Protein AF-A0A9Q0ZP27-F1 (afdb_monomer)

pLDDT: mean 73.14, std 25.39, range [31.55, 98.19]

Radius of gyration: 51.17 Å; Cα contacts (8 Å, |Δi|>4): 14; chains: 1; bounding box: 96×29×156 Å

Structure (mmCIF, N/CA/C/O backbone):
data_AF-A0A9Q0ZP27-F1
#
_entry.id   AF-A0A9Q0ZP27-F1
#
loop_
_atom_site.group_PDB
_atom_site.id
_atom_site.type_symbol
_atom_site.label_atom_id
_atom_site.label_alt_id
_atom_site.label_comp_id
_atom_site.label_asym_id
_atom_site.label_entity_id
_atom_site.label_seq_id
_atom_site.pdbx_PDB_ins_code
_atom_site.Cartn_x
_atom_site.Cartn_y
_atom_site.Cartn_z
_atom_site.occupancy
_atom_site.B_iso_or_equiv
_atom_site.auth_seq_id
_atom_site.auth_comp_id
_atom_site.auth_asym_id
_atom_site.auth_atom_id
_atom_site.pdbx_PDB_model_num
ATOM 1 N N . MET A 1 1 ? -28.044 -7.312 34.756 1.00 91.06 1 MET A N 1
ATOM 2 C CA . MET A 1 1 ? -29.117 -6.295 34.568 1.00 91.06 1 MET A CA 1
ATOM 3 C C . MET A 1 1 ? -30.555 -6.854 34.462 1.00 91.06 1 MET A C 1
ATOM 5 O O . MET A 1 1 ? -31.384 -6.463 35.274 1.00 91.06 1 MET A O 1
ATOM 9 N N . GLU A 1 2 ? -30.887 -7.788 33.559 1.00 91.81 2 GLU A N 1
ATOM 10 C CA . GLU A 1 2 ? -32.276 -8.299 33.370 1.00 91.81 2 GLU A CA 1
ATOM 11 C C . GLU A 1 2 ? -32.963 -8.868 34.632 1.00 91.81 2 GLU A C 1
ATOM 13 O O . GLU A 1 2 ? -34.150 -8.641 34.884 1.00 91.81 2 GLU A O 1
ATOM 18 N N . ALA A 1 3 ? -32.209 -9.579 35.476 1.00 93.50 3 ALA A N 1
ATOM 19 C CA . ALA A 1 3 ? -32.730 -10.118 36.733 1.00 93.50 3 ALA A CA 1
ATOM 20 C C . ALA A 1 3 ? -33.146 -9.011 37.725 1.00 93.50 3 ALA A C 1
ATOM 22 O O . ALA A 1 3 ? -34.148 -9.159 38.426 1.00 93.50 3 ALA A O 1
ATOM 23 N N . LEU A 1 4 ? -32.416 -7.887 37.745 1.00 93.94 4 LEU A N 1
ATOM 24 C CA . LEU A 1 4 ? -32.737 -6.730 38.587 1.00 93.94 4 LEU A CA 1
ATOM 25 C C . LEU A 1 4 ? -33.997 -6.016 38.078 1.00 93.94 4 LEU A C 1
ATOM 27 O O . LEU A 1 4 ? -34.851 -5.649 38.879 1.00 93.94 4 LEU A O 1
ATOM 31 N N . LEU A 1 5 ? -34.166 -5.886 36.755 1.00 94.81 5 LEU A N 1
ATOM 32 C CA . LEU A 1 5 ? -35.380 -5.320 36.143 1.00 94.81 5 LEU A CA 1
ATOM 33 C C . LEU A 1 5 ? -36.621 -6.157 36.466 1.00 94.81 5 LEU A C 1
ATOM 35 O O . LEU A 1 5 ? -37.677 -5.615 36.794 1.00 94.81 5 LEU A O 1
ATOM 39 N N . SER A 1 6 ? -36.472 -7.481 36.453 1.00 95.50 6 SER A N 1
ATOM 40 C CA . SER A 1 6 ? -37.543 -8.408 36.826 1.00 95.50 6 SER A CA 1
ATOM 41 C C . SER A 1 6 ? -37.935 -8.274 38.304 1.00 95.50 6 SER A C 1
ATOM 43 O O . SER A 1 6 ? -39.123 -8.238 38.626 1.00 95.50 6 SER A O 1
ATOM 45 N N . GLN A 1 7 ? -36.958 -8.142 39.212 1.00 94.31 7 GLN A N 1
ATOM 46 C CA . GLN A 1 7 ? -37.228 -7.876 40.632 1.00 94.31 7 GLN A CA 1
ATOM 47 C C . GLN A 1 7 ? -37.860 -6.502 40.861 1.00 94.31 7 GLN A C 1
ATOM 49 O O . GLN A 1 7 ? -38.784 -6.383 41.663 1.00 94.31 7 GLN A O 1
ATOM 54 N N . PHE A 1 8 ? -37.418 -5.481 40.130 1.00 94.88 8 PHE A N 1
ATOM 55 C CA . PHE A 1 8 ? -37.991 -4.142 40.215 1.00 94.88 8 PHE A CA 1
ATOM 56 C C . PHE A 1 8 ? -39.468 -4.126 39.816 1.00 94.88 8 PHE A C 1
ATOM 58 O O . PHE A 1 8 ? -40.294 -3.545 40.520 1.00 94.88 8 PHE A O 1
ATOM 65 N N . ALA A 1 9 ? -39.819 -4.804 38.720 1.00 94.44 9 ALA A N 1
ATOM 66 C CA . ALA A 1 9 ? -41.201 -4.934 38.269 1.00 94.44 9 ALA A CA 1
ATOM 67 C C . ALA A 1 9 ? -42.086 -5.661 39.300 1.00 94.44 9 ALA A C 1
ATOM 69 O O . ALA A 1 9 ? -43.231 -5.256 39.529 1.00 94.44 9 ALA A O 1
ATOM 7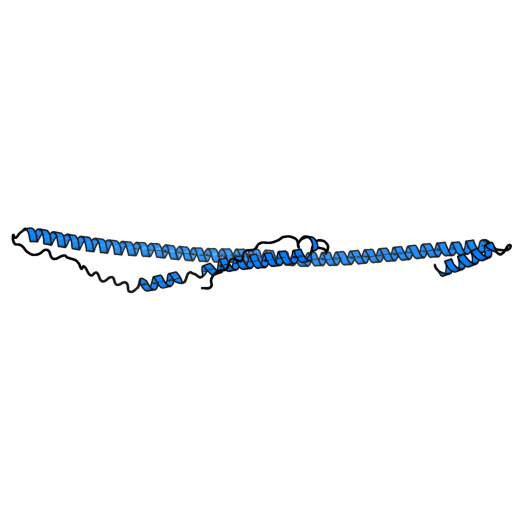0 N N . LEU A 1 10 ? -41.549 -6.696 39.958 1.00 94.44 10 LEU A N 1
ATOM 71 C CA . LEU A 1 10 ? -42.238 -7.419 41.029 1.00 94.44 10 LEU A CA 1
ATOM 72 C C . LEU A 1 10 ? -42.489 -6.515 42.247 1.00 94.44 10 LEU A C 1
ATOM 74 O O . LEU A 1 10 ? -43.635 -6.381 42.677 1.00 94.44 10 LEU A O 1
ATOM 78 N N . LEU A 1 11 ? -41.442 -5.864 42.768 1.00 93.94 11 LEU A N 1
ATOM 79 C CA . LEU A 1 11 ? -41.534 -5.000 43.950 1.00 93.94 11 LEU A CA 1
ATOM 80 C C . LEU A 1 11 ? -42.426 -3.781 43.697 1.00 93.94 11 LEU A C 1
ATOM 82 O O . LEU A 1 11 ? -43.220 -3.412 44.556 1.00 93.94 11 LEU A O 1
ATOM 86 N N . SER A 1 12 ? -42.377 -3.210 42.493 1.00 92.50 12 SER A N 1
ATOM 87 C CA . SER A 1 12 ? -43.259 -2.106 42.094 1.00 92.50 12 SER A CA 1
ATOM 88 C C . SER A 1 12 ? -44.729 -2.532 42.063 1.00 92.50 12 SER A C 1
ATOM 90 O O . SER A 1 12 ? -45.603 -1.805 42.531 1.00 92.50 12 SER A O 1
ATOM 92 N N . SER A 1 13 ? -45.013 -3.737 41.558 1.00 93.19 13 SER A N 1
ATOM 93 C CA . SER A 1 13 ? -46.374 -4.291 41.542 1.00 93.19 13 SER A CA 1
ATOM 94 C C . SER A 1 13 ? -46.891 -4.570 42.957 1.00 93.19 13 SER A C 1
ATOM 96 O O . SER A 1 13 ? -48.060 -4.313 43.245 1.00 93.19 13 SER A O 1
ATOM 98 N N . GLN A 1 14 ? -46.023 -5.056 43.851 1.00 92.19 14 GLN A N 1
ATOM 99 C CA . GLN A 1 14 ? -46.347 -5.277 45.263 1.00 92.19 14 GLN A CA 1
ATOM 100 C C . GLN A 1 14 ? -46.595 -3.963 46.011 1.00 92.19 14 GLN A C 1
ATOM 102 O O . GLN A 1 14 ? -47.584 -3.871 46.732 1.00 92.19 14 GLN A O 1
ATOM 107 N N . ALA A 1 15 ? -45.787 -2.928 45.777 1.00 91.31 15 ALA A N 1
ATOM 108 C CA . ALA A 1 15 ? -45.965 -1.609 46.385 1.00 91.31 15 ALA A CA 1
ATOM 109 C C . ALA A 1 15 ? -47.315 -0.953 46.029 1.00 91.31 15 ALA A C 1
ATOM 111 O O . ALA A 1 15 ? -47.857 -0.179 46.814 1.00 91.31 15 ALA A O 1
ATOM 112 N N . CYS A 1 16 ? -47.889 -1.270 44.862 1.00 89.25 16 CYS A N 1
ATOM 113 C CA . CYS A 1 16 ? -49.220 -0.790 44.477 1.00 89.25 16 CYS A CA 1
ATOM 114 C C . CYS A 1 16 ? -50.376 -1.557 45.140 1.00 89.25 16 CYS A C 1
ATOM 116 O O . CYS A 1 16 ? -51.483 -1.023 45.222 1.00 89.25 16 CYS A O 1
ATOM 118 N N . GLN A 1 17 ? -50.158 -2.808 45.553 1.00 91.31 17 GLN A N 1
ATOM 119 C CA . GLN A 1 17 ? -51.218 -3.703 46.034 1.00 91.31 17 GLN A CA 1
ATOM 120 C C . GLN A 1 17 ? -51.215 -3.875 47.557 1.00 91.31 17 GLN A C 1
ATOM 122 O O . GLN A 1 17 ? -52.284 -4.015 48.153 1.00 91.31 17 GLN A O 1
ATOM 127 N N . ASP A 1 18 ? -50.042 -3.853 48.191 1.00 91.12 18 ASP A N 1
ATOM 128 C CA . ASP A 1 18 ? -49.872 -4.077 49.624 1.00 91.12 18 ASP A CA 1
ATOM 129 C C . ASP A 1 18 ? -49.706 -2.754 50.390 1.00 91.12 18 ASP A C 1
ATOM 131 O O . ASP A 1 18 ? -48.826 -1.946 50.101 1.00 91.12 18 ASP A O 1
ATOM 135 N N . LYS A 1 19 ? -50.549 -2.538 51.408 1.00 85.62 19 LYS A N 1
ATOM 136 C CA . LYS A 1 19 ? -50.492 -1.350 52.278 1.00 85.62 19 LYS A CA 1
ATOM 137 C C . LYS A 1 19 ? -49.385 -1.423 53.334 1.00 85.62 19 LYS A C 1
ATOM 139 O O . LYS A 1 19 ? -49.042 -0.385 53.891 1.00 85.62 19 LYS A O 1
ATOM 144 N N . ASN A 1 20 ? -48.849 -2.613 53.608 1.00 91.00 20 ASN A N 1
ATOM 145 C CA . ASN A 1 20 ? -47.757 -2.836 54.558 1.00 91.00 20 ASN A CA 1
ATOM 146 C C . ASN A 1 20 ? -46.399 -3.001 53.857 1.00 91.00 20 ASN A C 1
ATOM 148 O O . ASN A 1 20 ? -45.456 -3.515 54.458 1.00 91.00 20 ASN A O 1
ATOM 152 N N . PHE A 1 21 ? -46.302 -2.586 52.592 1.00 92.81 21 PHE A N 1
ATOM 153 C CA . PHE A 1 21 ? -45.066 -2.651 51.826 1.00 92.81 21 PHE A CA 1
ATOM 154 C C . PHE A 1 21 ? -43.934 -1.883 52.519 1.00 92.81 21 PHE A C 1
ATOM 156 O O . PHE A 1 21 ? -44.133 -0.755 52.968 1.00 92.81 21 PHE A O 1
ATOM 163 N N . ASP A 1 22 ? -42.745 -2.484 52.569 1.00 91.44 22 ASP A N 1
ATOM 164 C CA . ASP A 1 22 ? -41.540 -1.857 53.106 1.00 91.44 22 ASP A CA 1
ATOM 165 C C . ASP A 1 22 ? -40.764 -1.131 51.989 1.00 91.44 22 ASP A C 1
ATOM 167 O O . ASP A 1 22 ? -40.157 -1.792 51.135 1.00 91.44 22 ASP A O 1
ATOM 171 N N . PRO A 1 23 ? -40.729 0.216 51.985 1.00 90.06 23 PRO A N 1
ATOM 172 C CA . PRO A 1 23 ? -40.028 0.988 50.962 1.00 90.06 23 PRO A CA 1
ATOM 173 C C . PRO A 1 23 ? -38.514 0.750 50.929 1.00 90.06 23 PRO A C 1
ATOM 175 O O . PRO A 1 23 ? -37.897 0.983 49.889 1.00 90.06 23 PRO A O 1
ATOM 178 N N . SER A 1 24 ? -37.909 0.278 52.027 1.00 93.00 24 SER A N 1
ATOM 179 C CA . SER A 1 24 ? -36.460 0.037 52.093 1.00 93.00 24 SER A CA 1
ATOM 180 C C . SER A 1 24 ? -35.996 -1.049 51.113 1.00 93.00 24 SER A C 1
ATOM 182 O O . SER A 1 24 ? -34.899 -0.965 50.565 1.00 93.00 24 SER A O 1
ATOM 184 N N . SER A 1 25 ? -36.879 -2.000 50.786 1.00 90.62 25 SER A N 1
ATOM 185 C CA . SER A 1 25 ? -36.613 -3.067 49.814 1.00 90.62 25 SER A CA 1
ATOM 186 C C . SER A 1 25 ? -36.360 -2.554 48.390 1.00 90.62 25 SER A C 1
ATOM 188 O O . SER A 1 25 ? -35.564 -3.139 47.653 1.00 90.62 25 SER A O 1
ATOM 190 N N . ILE A 1 26 ? -37.002 -1.446 47.998 1.00 92.25 26 ILE A N 1
ATOM 191 C CA . ILE A 1 26 ? -36.762 -0.796 46.701 1.00 92.25 26 ILE A CA 1
ATOM 192 C C . ILE A 1 26 ? -35.430 -0.050 46.731 1.00 92.25 26 ILE A C 1
ATOM 194 O O . ILE A 1 26 ? -34.685 -0.120 45.760 1.00 92.25 26 ILE A O 1
ATOM 198 N N . ASP A 1 27 ? -35.115 0.634 47.831 1.00 92.38 27 ASP A N 1
ATOM 199 C CA . ASP A 1 27 ? -33.856 1.371 47.983 1.00 92.38 27 ASP A CA 1
ATOM 200 C C . ASP A 1 27 ? -32.637 0.438 47.897 1.00 92.38 27 ASP A C 1
ATOM 202 O O . ASP A 1 27 ? -31.691 0.703 47.156 1.00 92.38 27 ASP A O 1
ATOM 206 N N . ASP A 1 28 ? -32.689 -0.714 48.568 1.00 93.50 28 ASP A N 1
ATOM 207 C CA . ASP A 1 28 ? -31.623 -1.715 48.490 1.00 93.50 28 ASP A CA 1
ATOM 208 C C . ASP A 1 28 ? -31.485 -2.318 47.086 1.00 93.50 28 ASP A C 1
ATOM 210 O O . ASP A 1 28 ? -30.368 -2.548 46.615 1.00 93.50 28 ASP A O 1
ATOM 214 N N . LEU A 1 29 ? -32.597 -2.502 46.367 1.00 94.25 29 LEU A N 1
ATOM 215 C CA . LEU A 1 29 ? -32.559 -2.914 44.965 1.00 94.25 29 LEU A CA 1
ATOM 216 C C . LEU A 1 29 ? -31.960 -1.819 44.060 1.00 94.25 29 LEU A C 1
ATOM 218 O O . LEU A 1 29 ? -31.191 -2.132 43.151 1.00 94.25 29 LEU A O 1
ATOM 222 N N . LEU A 1 30 ? -32.270 -0.543 44.303 1.00 93.19 30 LEU A N 1
ATOM 223 C CA . LEU A 1 30 ? -31.716 0.583 43.543 1.00 93.19 30 LEU A CA 1
ATOM 224 C C . LEU A 1 30 ? -30.199 0.716 43.739 1.00 93.19 30 LEU A C 1
ATOM 226 O O . LEU A 1 30 ? -29.487 0.955 42.764 1.00 93.19 30 LEU A O 1
ATOM 230 N N . LYS A 1 31 ? -29.683 0.460 44.948 1.00 95.38 31 LYS A N 1
ATOM 231 C CA . LYS A 1 31 ? -28.231 0.373 45.192 1.00 95.38 31 LYS A CA 1
ATOM 232 C C . LYS A 1 31 ? -27.573 -0.723 44.346 1.00 95.38 31 LYS A C 1
ATOM 234 O O . LYS A 1 31 ? -26.484 -0.524 43.814 1.00 95.38 31 LYS A O 1
ATOM 239 N N . LEU A 1 32 ? -28.229 -1.876 44.181 1.00 95.62 32 LEU A N 1
ATOM 240 C CA . LEU A 1 32 ? -27.726 -2.948 43.312 1.00 95.62 32 LEU A CA 1
ATOM 241 C C . LEU A 1 32 ? -27.742 -2.546 41.830 1.00 95.62 32 LEU A C 1
ATOM 243 O O . LEU A 1 32 ? -26.806 -2.885 41.106 1.00 95.62 32 LEU A O 1
ATOM 247 N N . PHE A 1 33 ? -28.760 -1.804 41.381 1.00 96.62 33 PHE A N 1
ATOM 248 C CA . PHE A 1 33 ? -28.793 -1.236 40.029 1.00 96.62 33 PHE A CA 1
ATOM 249 C C . PHE A 1 33 ? -27.641 -0.279 39.772 1.00 96.62 33 PHE A C 1
ATOM 251 O O . PHE A 1 33 ? -27.020 -0.358 38.717 1.00 96.62 33 PHE A O 1
ATOM 258 N N . GLU A 1 34 ? -27.360 0.610 40.720 1.00 95.69 34 GLU A N 1
ATOM 259 C CA . GLU A 1 34 ? -26.266 1.567 40.609 1.00 95.69 34 GLU A CA 1
ATOM 260 C C . GLU A 1 34 ? -24.922 0.844 40.442 1.00 95.69 34 GLU A C 1
ATOM 262 O O . GLU A 1 34 ? -24.176 1.124 39.503 1.00 95.69 34 GLU A O 1
ATOM 267 N N . ILE A 1 35 ? -24.649 -0.156 41.285 1.00 95.75 35 ILE A N 1
ATOM 268 C CA . ILE A 1 35 ? -23.419 -0.957 41.210 1.00 95.75 35 ILE A CA 1
ATOM 269 C C . ILE A 1 35 ? -23.318 -1.698 39.869 1.00 95.75 35 ILE A C 1
ATOM 271 O O . ILE A 1 35 ? -22.275 -1.654 39.214 1.00 95.75 35 ILE A O 1
ATOM 275 N N . GLU A 1 36 ? -24.388 -2.375 39.450 1.00 96.06 36 GLU A N 1
ATOM 276 C CA . GLU A 1 36 ? -24.413 -3.128 38.192 1.00 96.06 36 GLU A CA 1
ATOM 277 C C . GLU A 1 36 ? -24.262 -2.202 36.974 1.00 96.06 36 GLU A C 1
ATOM 279 O O . GLU A 1 36 ? -23.579 -2.556 36.011 1.00 96.06 36 GLU A O 1
ATOM 284 N N . ALA A 1 37 ? -24.860 -1.007 37.010 1.00 95.50 37 ALA A N 1
ATOM 285 C CA . ALA A 1 37 ? -24.739 -0.011 35.952 1.00 95.50 37 ALA A CA 1
ATOM 286 C C . ALA A 1 37 ? -23.300 0.505 35.835 1.00 95.50 37 ALA A C 1
ATOM 288 O O . ALA A 1 37 ? -22.742 0.481 34.738 1.00 95.50 37 ALA A O 1
ATOM 289 N N . TYR A 1 38 ? -22.665 0.884 36.951 1.00 96.62 38 TYR A N 1
ATOM 290 C CA . TYR A 1 38 ? -21.262 1.306 36.939 1.00 96.62 38 TYR A CA 1
ATOM 291 C C . TYR A 1 38 ? -20.331 0.197 36.465 1.00 96.62 38 TYR A C 1
ATOM 293 O O . TYR A 1 38 ? -19.423 0.455 35.677 1.00 96.62 38 TYR A O 1
ATOM 301 N N . LYS A 1 39 ? -20.566 -1.041 36.905 1.00 96.38 39 LYS A N 1
ATOM 302 C CA . LYS A 1 39 ? -19.786 -2.191 36.452 1.00 96.38 39 LYS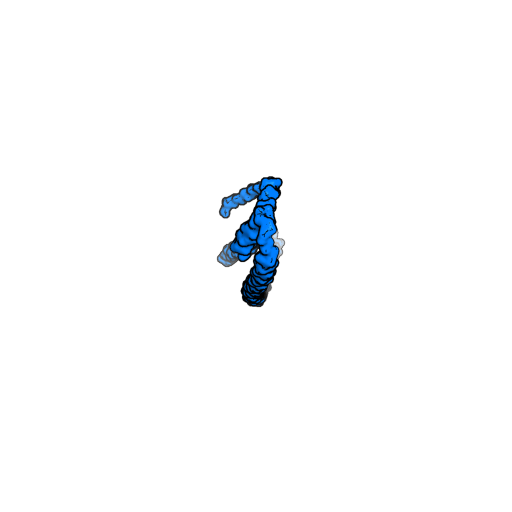 A CA 1
ATOM 303 C C . LYS A 1 39 ? -19.931 -2.402 34.944 1.00 96.38 39 LYS A C 1
ATOM 305 O O . LYS A 1 39 ? -18.924 -2.540 34.260 1.00 96.38 39 LYS A O 1
ATOM 310 N N . SER A 1 40 ? -21.158 -2.361 34.429 1.00 95.88 40 SER A N 1
ATOM 311 C CA . SER A 1 40 ? -21.431 -2.523 32.995 1.00 95.88 40 SER A CA 1
ATOM 312 C C . SER A 1 40 ? -20.784 -1.408 32.167 1.00 95.88 40 SER A C 1
ATOM 314 O O . SER A 1 40 ? -20.216 -1.674 31.113 1.00 95.88 40 SER A O 1
ATOM 316 N N . TRP A 1 41 ? -20.819 -0.161 32.648 1.00 95.81 41 TRP A N 1
ATOM 317 C CA . TRP A 1 41 ? -20.134 0.959 31.998 1.00 95.81 41 TRP A CA 1
ATOM 318 C C . TRP A 1 41 ? -18.615 0.810 32.011 1.00 95.81 41 TRP A C 1
ATOM 320 O O . TRP A 1 41 ? -17.987 1.006 30.975 1.00 95.81 41 TRP A O 1
ATOM 330 N N . ALA A 1 42 ? -18.027 0.415 33.140 1.00 96.44 42 ALA A N 1
ATOM 331 C CA . ALA A 1 42 ? -16.588 0.192 33.236 1.00 96.44 42 ALA A CA 1
ATOM 332 C C . ALA A 1 42 ? -16.120 -0.968 32.338 1.00 96.44 42 ALA A C 1
ATOM 334 O O . ALA A 1 42 ? -15.058 -0.886 31.721 1.00 96.44 42 ALA A O 1
ATOM 335 N N . GLU A 1 43 ? -16.906 -2.044 32.240 1.00 96.25 43 GLU A N 1
ATOM 336 C CA . GLU A 1 43 ? -16.632 -3.164 31.333 1.00 96.25 43 GLU A CA 1
ATOM 337 C C . GLU A 1 43 ? -16.715 -2.726 29.865 1.00 96.25 43 GLU A C 1
ATOM 339 O O . GLU A 1 43 ? -15.784 -2.996 29.105 1.00 96.25 43 GLU A O 1
ATOM 344 N N . MET A 1 44 ? -17.761 -1.980 29.496 1.00 95.94 44 MET A N 1
ATOM 345 C CA . MET A 1 44 ? -17.940 -1.429 28.149 1.00 95.94 44 MET A CA 1
ATOM 346 C C . MET A 1 44 ? -16.800 -0.480 27.753 1.00 95.94 44 MET A C 1
ATOM 348 O O . MET A 1 44 ? -16.252 -0.604 26.661 1.00 95.94 44 MET A O 1
ATOM 352 N N . GLU A 1 45 ? -16.402 0.446 28.628 1.00 95.81 45 GLU A N 1
ATOM 353 C CA . GLU A 1 45 ? -15.292 1.371 28.361 1.00 95.81 45 GLU A CA 1
ATOM 354 C C . GLU A 1 45 ? -13.962 0.613 28.223 1.00 95.81 45 GLU A C 1
ATOM 356 O O . GLU A 1 45 ? -13.157 0.898 27.337 1.00 95.81 45 GLU A O 1
ATOM 361 N N . CYS A 1 46 ? -13.744 -0.416 29.047 1.00 95.94 46 CYS A N 1
ATOM 362 C CA . CYS A 1 46 ? -12.563 -1.266 28.944 1.00 95.94 46 CYS A CA 1
ATOM 363 C C . CYS A 1 46 ? -12.514 -2.043 27.618 1.00 95.94 46 CYS A C 1
ATOM 365 O O . CYS A 1 46 ? -11.440 -2.175 27.025 1.00 95.94 46 CYS A O 1
ATOM 367 N N . GLU A 1 47 ? -13.648 -2.572 27.154 1.00 96.25 47 GLU A N 1
ATOM 368 C CA . GLU A 1 47 ? -13.756 -3.257 25.864 1.00 96.25 47 GLU A CA 1
ATOM 369 C C . GLU A 1 47 ? -13.517 -2.291 24.703 1.00 96.25 47 GLU A C 1
ATOM 371 O O . GLU A 1 47 ? -12.654 -2.552 23.867 1.00 96.25 47 GLU A O 1
ATOM 376 N N . GLN A 1 48 ? -14.148 -1.117 24.731 1.00 95.69 48 GLN A N 1
ATOM 377 C CA . GLN A 1 48 ? -13.950 -0.080 23.722 1.00 95.69 48 GLN A CA 1
ATOM 378 C C . GLN A 1 48 ? -12.479 0.346 23.611 1.00 95.69 48 GLN A C 1
ATOM 380 O O . GLN A 1 48 ? -11.938 0.442 22.512 1.00 95.69 48 GLN A O 1
ATOM 385 N N . VAL A 1 49 ? -11.790 0.554 24.738 1.00 97.44 49 VAL A N 1
ATOM 386 C CA . VAL A 1 49 ? -10.357 0.897 24.735 1.00 97.44 49 VAL A CA 1
ATOM 387 C C . VAL A 1 49 ? -9.511 -0.228 24.128 1.00 97.44 49 VAL A C 1
ATOM 389 O O . VAL A 1 49 ? -8.542 0.044 23.416 1.00 97.44 49 VAL A O 1
ATOM 392 N N . LYS A 1 50 ? -9.856 -1.498 24.376 1.00 97.62 50 LYS A N 1
ATOM 393 C CA . LYS A 1 50 ? -9.160 -2.638 23.756 1.00 97.62 50 LYS A CA 1
ATOM 394 C C . LYS A 1 50 ? -9.389 -2.684 22.251 1.00 97.62 50 LYS A C 1
ATOM 396 O O . LYS A 1 50 ? -8.422 -2.890 21.524 1.00 97.62 50 LYS A O 1
ATOM 401 N N . GLU A 1 51 ? -10.623 -2.491 21.797 1.00 96.50 51 GLU A N 1
ATOM 402 C CA . GLU A 1 51 ? -10.965 -2.474 20.373 1.00 96.50 51 GLU A CA 1
ATOM 403 C C . GLU A 1 51 ? -10.241 -1.346 19.637 1.00 96.50 51 GLU A C 1
ATOM 405 O O . GLU A 1 51 ? -9.616 -1.594 18.608 1.00 96.50 51 GLU A O 1
ATOM 410 N N . VAL A 1 52 ? -10.235 -0.132 20.200 1.00 97.25 52 VAL A N 1
ATOM 411 C CA . VAL A 1 52 ? -9.501 1.011 19.633 1.00 97.25 52 VAL A CA 1
ATOM 412 C C . VAL A 1 52 ? -8.015 0.692 19.529 1.00 97.25 52 VAL A C 1
ATOM 414 O O . VAL A 1 52 ? -7.428 0.845 18.463 1.00 97.25 52 VAL A O 1
ATOM 417 N N . LYS A 1 53 ? -7.409 0.156 20.592 1.00 97.94 53 LYS A N 1
ATOM 418 C CA . LYS A 1 53 ? -5.989 -0.208 20.576 1.00 97.94 53 LYS A CA 1
ATOM 419 C C . LYS A 1 53 ? -5.673 -1.302 19.553 1.00 97.94 53 LYS A C 1
ATOM 421 O O . LYS A 1 53 ? -4.613 -1.279 18.934 1.00 97.94 53 LYS A O 1
ATOM 426 N N . GLN A 1 54 ? -6.563 -2.277 19.375 1.00 97.25 54 GLN A N 1
ATOM 427 C CA . GLN A 1 54 ? -6.403 -3.307 18.346 1.00 97.25 54 GLN A CA 1
ATOM 428 C C . GLN A 1 54 ? -6.517 -2.717 16.937 1.00 97.25 54 GLN A C 1
ATOM 430 O O . GLN A 1 54 ? -5.717 -3.071 16.072 1.00 97.25 54 GLN A O 1
ATOM 435 N N . ALA A 1 55 ? -7.461 -1.799 16.720 1.00 97.00 55 ALA A N 1
ATOM 436 C CA . ALA A 1 55 ? -7.617 -1.095 15.454 1.00 97.00 55 ALA A CA 1
ATOM 437 C C . ALA A 1 55 ? -6.392 -0.223 15.130 1.00 97.00 55 ALA A C 1
ATOM 439 O O . ALA A 1 55 ? -5.905 -0.270 14.005 1.00 97.00 55 ALA A O 1
ATOM 440 N N . GLU A 1 56 ? -5.845 0.499 16.112 1.00 97.94 56 GLU A N 1
ATOM 441 C CA . GLU A 1 56 ? -4.615 1.289 15.961 1.00 97.94 56 GLU A CA 1
ATOM 442 C C . GLU A 1 56 ? -3.414 0.413 15.586 1.00 97.94 56 GLU A C 1
ATOM 444 O O . GLU A 1 56 ? -2.673 0.744 14.665 1.00 97.94 56 GLU A O 1
ATOM 44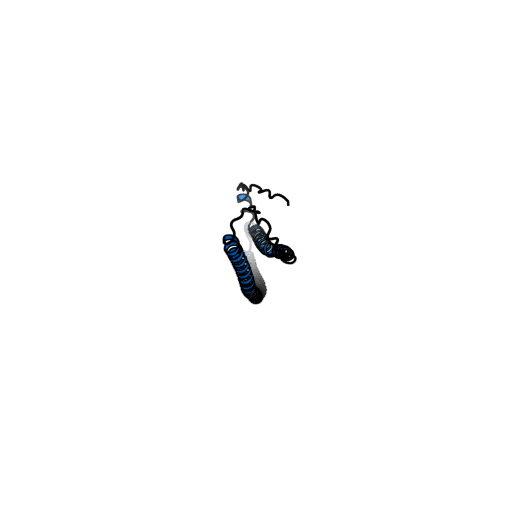9 N N . VAL A 1 57 ? -3.238 -0.740 16.242 1.00 98.19 57 VAL A N 1
ATOM 450 C CA . VAL A 1 57 ? -2.155 -1.680 15.904 1.00 98.19 57 VAL A CA 1
ATOM 451 C C . VAL A 1 57 ? -2.321 -2.237 14.491 1.00 98.19 57 VAL A C 1
ATOM 453 O O . VAL A 1 57 ? -1.341 -2.334 13.757 1.00 98.19 57 VAL A O 1
ATOM 456 N N . ALA A 1 58 ? -3.543 -2.600 14.095 1.00 97.62 58 ALA A N 1
ATOM 457 C CA . ALA A 1 58 ? -3.811 -3.089 12.746 1.00 97.62 58 ALA A CA 1
ATOM 458 C C . ALA A 1 58 ? -3.561 -2.006 11.685 1.00 97.62 58 ALA A C 1
ATOM 460 O O . ALA A 1 58 ? -3.020 -2.307 10.623 1.00 97.62 58 ALA A O 1
ATOM 461 N N . MET A 1 59 ? -3.916 -0.751 11.983 1.00 97.69 59 MET A N 1
ATOM 462 C CA . MET A 1 59 ? -3.631 0.391 11.117 1.00 97.69 59 MET A CA 1
ATOM 463 C C . MET A 1 59 ? -2.124 0.594 10.965 1.00 97.69 59 MET A C 1
ATOM 465 O O . MET A 1 59 ? -1.643 0.651 9.840 1.00 97.69 59 MET A O 1
ATOM 469 N N . GLN A 1 60 ? -1.377 0.591 12.073 1.00 98.12 60 GLN A N 1
ATOM 470 C CA . GLN A 1 60 ? 0.077 0.737 12.037 1.00 98.12 60 GLN A CA 1
ATOM 471 C C . GLN A 1 60 ? 0.739 -0.384 11.229 1.00 98.12 60 GLN A C 1
ATOM 473 O O . GLN A 1 60 ? 1.597 -0.123 10.401 1.00 98.12 60 GLN A O 1
ATOM 478 N N . GLN A 1 61 ? 0.305 -1.634 11.402 1.00 98.00 61 GLN A N 1
ATOM 479 C CA . GLN A 1 61 ? 0.827 -2.756 10.614 1.00 98.00 61 GLN A CA 1
ATOM 480 C C . GLN A 1 61 ? 0.540 -2.609 9.115 1.00 98.00 61 GLN A C 1
ATOM 482 O O . GLN A 1 61 ? 1.355 -3.019 8.289 1.00 98.00 61 GLN A O 1
ATOM 487 N N . ALA A 1 62 ? -0.620 -2.056 8.755 1.00 97.62 62 ALA A N 1
ATOM 488 C CA . ALA A 1 62 ? -0.957 -1.782 7.365 1.00 97.62 62 ALA A CA 1
ATOM 489 C C . ALA A 1 62 ? -0.104 -0.642 6.788 1.00 97.62 62 ALA A C 1
ATOM 491 O O . ALA A 1 62 ? 0.333 -0.749 5.644 1.00 97.62 62 ALA A O 1
ATOM 492 N N . GLU A 1 63 ? 0.157 0.407 7.570 1.00 97.75 63 GLU A N 1
ATOM 493 C CA . GLU A 1 63 ? 1.061 1.502 7.200 1.00 97.75 63 GLU A CA 1
ATOM 494 C C . GLU A 1 63 ? 2.494 0.996 7.010 1.00 97.75 63 GLU A C 1
ATOM 496 O O . GLU A 1 63 ? 3.054 1.180 5.935 1.00 97.75 63 GLU A O 1
ATOM 501 N N . ASP A 1 64 ? 3.035 0.249 7.975 1.00 98.12 64 ASP A N 1
ATOM 502 C CA . ASP A 1 64 ? 4.385 -0.322 7.899 1.00 98.12 64 ASP A CA 1
ATOM 503 C C . ASP A 1 64 ? 4.546 -1.228 6.662 1.00 98.12 64 ASP A C 1
ATOM 505 O O . ASP A 1 64 ? 5.578 -1.226 5.985 1.00 98.12 64 ASP A O 1
ATOM 509 N N . TYR A 1 65 ? 3.510 -2.009 6.336 1.00 97.94 65 TYR A N 1
ATOM 510 C CA . TYR A 1 65 ? 3.503 -2.834 5.133 1.00 97.94 65 TYR A CA 1
ATOM 511 C C . TYR A 1 65 ? 3.490 -1.987 3.856 1.00 97.94 65 TYR A C 1
ATOM 513 O O . TYR A 1 65 ? 4.263 -2.262 2.937 1.00 97.94 65 TYR A O 1
ATOM 521 N N . LEU A 1 66 ? 2.635 -0.962 3.788 1.00 97.69 66 LEU A N 1
ATOM 522 C CA . LEU A 1 66 ? 2.570 -0.064 2.635 1.00 97.69 66 LEU A CA 1
ATOM 523 C C . LEU A 1 66 ? 3.897 0.665 2.420 1.00 97.69 66 LEU A C 1
ATOM 525 O O . LEU A 1 66 ? 4.377 0.692 1.288 1.00 97.69 66 LEU A O 1
ATOM 529 N N . ASP A 1 67 ? 4.510 1.169 3.488 1.00 97.94 67 ASP A N 1
ATOM 530 C CA . ASP A 1 67 ? 5.815 1.825 3.437 1.00 97.94 67 ASP A CA 1
ATOM 531 C C . ASP A 1 67 ? 6.890 0.874 2.903 1.00 97.94 67 ASP A C 1
ATOM 533 O O . ASP A 1 67 ? 7.634 1.250 1.998 1.00 97.94 67 ASP A O 1
ATOM 537 N N . SER A 1 68 ? 6.912 -0.387 3.356 1.00 97.88 68 SER A N 1
ATOM 538 C CA . SER A 1 68 ? 7.872 -1.379 2.848 1.00 97.88 68 SER A CA 1
ATOM 539 C C . SER A 1 68 ? 7.711 -1.656 1.348 1.00 97.88 68 SER A C 1
ATOM 541 O O . SER A 1 68 ? 8.691 -1.679 0.606 1.00 97.88 68 SER A O 1
ATOM 543 N N . VAL A 1 69 ? 6.471 -1.801 0.866 1.00 98.00 69 VAL A N 1
ATOM 544 C CA . VAL A 1 69 ? 6.190 -2.040 -0.558 1.00 98.00 69 VAL A CA 1
ATOM 545 C C . VAL A 1 69 ? 6.528 -0.808 -1.395 1.00 98.00 69 VAL A C 1
ATOM 547 O O . VAL A 1 69 ? 7.001 -0.935 -2.526 1.00 98.00 69 VAL A O 1
ATOM 550 N N . MET A 1 70 ? 6.279 0.389 -0.863 1.00 97.19 70 MET A N 1
ATOM 551 C CA . MET A 1 70 ? 6.615 1.636 -1.539 1.00 97.19 70 MET A CA 1
ATOM 552 C C . MET A 1 70 ? 8.125 1.851 -1.629 1.00 97.19 70 MET A C 1
ATOM 554 O O . MET A 1 70 ? 8.601 2.237 -2.695 1.00 97.19 70 MET A O 1
ATOM 558 N N . GLU A 1 71 ? 8.871 1.581 -0.558 1.00 97.06 71 GLU A N 1
ATOM 559 C CA . GLU A 1 71 ? 10.333 1.663 -0.549 1.00 97.06 71 GLU A CA 1
ATOM 560 C C . GLU A 1 71 ? 10.936 0.691 -1.569 1.00 97.06 71 GLU A C 1
ATOM 562 O O . GLU A 1 71 ? 11.700 1.116 -2.437 1.00 97.06 71 GLU A O 1
ATOM 567 N N . ASP A 1 72 ? 10.494 -0.571 -1.565 1.00 97.38 72 ASP A N 1
ATOM 568 C CA . ASP A 1 72 ? 10.925 -1.583 -2.536 1.00 97.38 72 ASP A CA 1
ATOM 569 C C . ASP A 1 72 ? 10.644 -1.145 -3.985 1.00 97.38 72 ASP A C 1
ATOM 571 O O . ASP A 1 72 ? 11.505 -1.260 -4.865 1.00 97.38 72 ASP A O 1
ATOM 575 N N . ALA A 1 73 ? 9.451 -0.603 -4.246 1.00 96.31 73 ALA A N 1
ATOM 576 C CA . ALA A 1 73 ? 9.083 -0.117 -5.571 1.00 96.31 73 ALA A CA 1
ATOM 577 C C . ALA A 1 73 ? 9.940 1.085 -6.000 1.00 96.31 73 ALA A C 1
ATOM 579 O O . ALA A 1 73 ? 10.383 1.153 -7.147 1.00 96.31 73 ALA A O 1
ATOM 580 N N . MET A 1 74 ? 10.196 2.036 -5.099 1.00 96.62 74 MET A N 1
ATOM 581 C CA . MET A 1 74 ? 11.046 3.197 -5.379 1.00 96.62 74 MET A CA 1
ATOM 582 C C . MET A 1 74 ? 12.499 2.798 -5.655 1.00 96.62 74 MET A C 1
ATOM 584 O O . MET A 1 74 ? 13.132 3.348 -6.564 1.00 96.62 74 MET A O 1
ATOM 588 N N . ASP A 1 75 ? 13.012 1.813 -4.926 1.00 97.38 75 ASP A N 1
ATOM 589 C CA . ASP A 1 75 ? 14.330 1.232 -5.160 1.00 97.38 75 ASP A CA 1
ATOM 590 C C . ASP A 1 75 ? 14.410 0.551 -6.532 1.00 97.38 75 ASP A C 1
ATOM 592 O O . ASP A 1 75 ? 15.392 0.725 -7.265 1.00 97.38 75 ASP A O 1
ATOM 596 N N . GLU A 1 76 ? 13.371 -0.190 -6.925 1.00 96.50 76 GLU A N 1
ATOM 597 C CA . GLU A 1 76 ? 13.285 -0.804 -8.250 1.00 96.50 76 GLU A CA 1
ATOM 598 C C . GLU A 1 76 ? 13.240 0.250 -9.362 1.00 96.50 76 GLU A C 1
ATOM 600 O O . GLU A 1 76 ? 13.997 0.143 -10.332 1.00 96.50 76 GLU A O 1
ATOM 605 N N . PHE A 1 77 ? 12.430 1.303 -9.209 1.00 96.12 77 PHE A N 1
ATOM 606 C CA . PHE A 1 77 ? 12.378 2.408 -10.169 1.00 96.12 77 PHE A CA 1
ATOM 607 C C . PHE A 1 77 ? 13.731 3.102 -10.310 1.00 96.12 77 PHE A C 1
ATOM 609 O O . PHE A 1 77 ? 14.187 3.332 -11.429 1.00 96.12 77 PHE A O 1
ATOM 616 N N . THR A 1 78 ? 14.418 3.356 -9.198 1.00 96.50 78 THR A N 1
ATOM 617 C CA . THR A 1 78 ? 15.749 3.973 -9.215 1.00 96.50 78 THR A CA 1
ATOM 618 C C . THR A 1 78 ? 16.754 3.096 -9.968 1.00 96.50 78 THR A C 1
ATOM 620 O O . THR A 1 78 ? 17.509 3.579 -10.816 1.00 96.50 78 THR A O 1
ATOM 623 N N . ARG A 1 79 ? 16.752 1.779 -9.721 1.00 96.62 79 ARG A N 1
ATOM 624 C CA . ARG A 1 79 ? 17.610 0.833 -10.459 1.00 96.62 79 ARG A CA 1
ATOM 625 C C . ARG A 1 79 ? 17.259 0.785 -11.942 1.00 96.62 79 ARG A C 1
ATOM 627 O O . ARG A 1 79 ? 18.162 0.731 -12.779 1.00 96.62 79 ARG A O 1
ATOM 634 N N . PHE A 1 80 ? 15.970 0.812 -12.265 1.00 97.00 80 PHE A N 1
ATOM 635 C CA . PHE A 1 80 ? 15.486 0.828 -13.637 1.00 97.00 80 PHE A CA 1
ATOM 636 C C . PHE A 1 80 ? 15.953 2.078 -14.390 1.00 97.00 80 PHE A C 1
ATOM 638 O O . PHE A 1 80 ? 16.441 1.952 -15.510 1.00 97.00 80 PHE A O 1
ATOM 645 N N . GLU A 1 81 ? 15.870 3.265 -13.785 1.00 96.06 81 GLU A N 1
ATOM 646 C CA . GLU A 1 81 ? 16.339 4.513 -14.397 1.00 96.06 81 GLU A CA 1
ATOM 647 C C . GLU A 1 81 ? 17.839 4.478 -14.696 1.00 96.06 81 GLU A C 1
ATOM 649 O O . GLU A 1 81 ? 18.257 4.805 -15.810 1.00 96.06 81 GLU A O 1
ATOM 654 N N . VAL A 1 82 ? 18.647 4.012 -13.739 1.00 97.38 82 VAL A N 1
ATOM 655 C CA . VAL A 1 82 ? 20.100 3.869 -13.921 1.00 97.38 82 VAL A CA 1
ATOM 656 C C . VAL A 1 82 ? 20.417 2.906 -15.065 1.00 97.38 82 VAL A C 1
ATOM 658 O O . VAL A 1 82 ? 21.271 3.191 -15.909 1.00 97.38 82 VAL A O 1
ATOM 661 N N . GLU A 1 83 ? 19.728 1.767 -15.123 1.00 96.62 83 GLU A N 1
ATOM 662 C CA . GLU A 1 83 ? 19.943 0.775 -16.174 1.00 96.62 83 GLU A CA 1
ATOM 663 C C . GLU A 1 83 ? 19.473 1.283 -17.544 1.00 96.62 83 GLU A C 1
ATOM 665 O O . GLU A 1 83 ? 20.154 1.079 -18.554 1.00 96.62 83 GLU A O 1
ATOM 670 N N . LEU A 1 84 ? 18.358 2.013 -17.587 1.00 96.00 84 LEU A N 1
ATOM 671 C CA . LEU A 1 84 ? 17.852 2.650 -18.797 1.00 96.00 84 LEU A CA 1
ATOM 672 C C . LEU A 1 84 ? 18.844 3.687 -19.332 1.00 96.00 84 LEU A C 1
ATOM 674 O O . LEU A 1 84 ? 19.153 3.680 -20.525 1.00 96.00 84 LEU A O 1
ATOM 678 N N . GLU A 1 85 ? 19.385 4.542 -18.464 1.00 97.00 85 GLU A N 1
ATOM 679 C CA . GLU A 1 85 ? 20.376 5.539 -18.860 1.00 97.00 85 GLU A CA 1
ATOM 680 C C . GLU A 1 85 ? 21.667 4.875 -19.359 1.00 97.00 85 GLU A C 1
ATOM 682 O O . GLU A 1 85 ? 22.224 5.276 -20.387 1.00 97.00 85 GLU A O 1
ATOM 687 N N . ARG A 1 86 ? 22.121 3.809 -18.690 1.00 97.50 86 ARG A N 1
ATOM 688 C CA . ARG A 1 86 ? 23.281 3.020 -19.123 1.00 97.50 86 ARG A CA 1
ATOM 689 C C . ARG A 1 86 ? 23.071 2.435 -20.519 1.00 97.50 86 ARG A C 1
ATOM 691 O O . ARG A 1 86 ? 23.955 2.552 -21.370 1.00 97.50 86 ARG A O 1
ATOM 698 N N . MET A 1 87 ? 21.916 1.818 -20.771 1.00 96.31 87 MET A N 1
ATOM 699 C CA . MET A 1 87 ? 21.571 1.275 -22.087 1.00 96.31 87 MET A CA 1
ATOM 700 C C . MET A 1 87 ? 21.495 2.371 -23.150 1.00 96.31 87 MET A C 1
ATOM 702 O O . MET A 1 87 ? 22.066 2.204 -24.225 1.00 96.31 87 MET A O 1
ATOM 706 N N . ALA A 1 88 ? 20.860 3.504 -22.842 1.00 96.00 88 ALA A N 1
ATOM 707 C CA . ALA A 1 88 ? 20.742 4.628 -23.765 1.00 96.00 88 ALA A CA 1
ATOM 708 C C . ALA A 1 88 ? 22.114 5.188 -24.168 1.00 96.00 88 ALA A C 1
ATOM 710 O O . ALA A 1 88 ? 22.354 5.441 -25.348 1.00 96.00 88 ALA A O 1
ATOM 711 N N . ARG A 1 89 ? 23.045 5.328 -23.215 1.00 97.06 89 ARG A N 1
ATOM 712 C CA . ARG A 1 89 ? 24.422 5.766 -23.500 1.00 97.06 89 ARG A CA 1
ATOM 713 C C . ARG A 1 89 ? 25.187 4.761 -24.360 1.00 97.06 89 ARG A C 1
ATOM 715 O O . ARG A 1 89 ? 25.913 5.174 -25.261 1.00 97.06 89 ARG A O 1
ATOM 722 N N . ASN A 1 90 ? 25.020 3.463 -24.108 1.00 97.19 90 ASN A N 1
ATOM 723 C CA . ASN A 1 90 ? 25.655 2.424 -24.923 1.00 97.19 90 ASN A CA 1
ATOM 724 C C . ASN A 1 90 ? 25.134 2.447 -26.365 1.00 97.19 90 ASN A C 1
ATOM 726 O O . ASN A 1 90 ? 25.933 2.469 -27.298 1.00 97.19 90 ASN A O 1
ATOM 730 N N . GLU A 1 91 ? 23.813 2.508 -26.537 1.00 95.94 91 GLU A N 1
ATOM 731 C CA . GLU A 1 91 ? 23.174 2.568 -27.855 1.00 95.94 91 GLU A CA 1
ATOM 732 C C . GLU A 1 91 ? 23.599 3.828 -28.620 1.00 95.94 91 GLU A C 1
ATOM 734 O O . GLU A 1 91 ? 23.938 3.757 -29.802 1.00 95.94 91 GLU A O 1
ATOM 739 N N . LEU A 1 92 ? 23.661 4.981 -27.940 1.00 96.81 92 LEU A N 1
ATOM 740 C CA . LEU A 1 92 ? 24.149 6.224 -28.535 1.00 96.81 92 LEU A CA 1
ATOM 741 C C . LEU A 1 92 ? 25.596 6.080 -29.025 1.00 96.81 92 LEU A C 1
ATOM 743 O O . LEU A 1 92 ? 25.894 6.446 -30.161 1.00 96.81 92 LEU A O 1
ATOM 747 N N . GLY A 1 93 ? 26.478 5.499 -28.208 1.00 97.12 93 GLY A N 1
ATOM 748 C CA . GLY A 1 93 ? 27.872 5.267 -28.587 1.00 97.12 93 GLY A CA 1
ATOM 749 C C . GLY A 1 93 ? 28.025 4.316 -29.779 1.00 97.12 93 GLY A C 1
ATOM 750 O O . GLY A 1 93 ? 28.909 4.504 -30.616 1.00 97.12 93 GLY A O 1
ATOM 751 N N . ASP A 1 94 ? 27.166 3.306 -29.903 1.00 97.06 94 ASP A N 1
ATOM 752 C CA . ASP A 1 94 ? 27.177 2.399 -31.054 1.00 97.06 94 ASP A CA 1
ATOM 753 C C . ASP A 1 94 ? 26.620 3.057 -32.326 1.00 97.06 94 ASP A C 1
ATOM 755 O O . ASP A 1 94 ? 27.159 2.841 -33.422 1.00 97.06 94 ASP A O 1
ATOM 759 N N . LEU A 1 95 ? 25.618 3.935 -32.197 1.00 97.12 95 LEU A N 1
ATOM 760 C CA . LEU A 1 95 ? 25.157 4.785 -33.296 1.00 97.12 95 LEU A CA 1
ATOM 761 C C . LEU A 1 95 ? 26.251 5.742 -33.770 1.00 97.12 95 LEU A C 1
ATOM 763 O O . LEU A 1 95 ? 26.463 5.858 -34.977 1.00 97.12 95 LEU A O 1
ATOM 767 N N . GLU A 1 96 ? 26.965 6.395 -32.852 1.00 97.69 96 GLU A N 1
ATOM 768 C CA . GLU A 1 96 ? 28.075 7.294 -33.184 1.00 97.69 96 GLU A CA 1
ATOM 769 C C . GLU A 1 96 ? 29.171 6.557 -33.954 1.00 97.69 96 GLU A C 1
ATOM 771 O O . GLU A 1 96 ? 29.555 6.995 -35.038 1.00 97.69 96 GLU A O 1
ATOM 776 N N . LYS A 1 97 ? 29.606 5.380 -33.482 1.00 96.94 97 LYS A N 1
ATOM 777 C CA . LYS A 1 97 ? 30.581 4.542 -34.208 1.00 96.94 97 LYS A CA 1
ATOM 778 C C . LYS A 1 97 ? 30.084 4.159 -35.601 1.00 96.94 97 LYS A C 1
ATOM 780 O O . LYS A 1 97 ? 30.854 4.169 -36.565 1.00 96.94 97 LYS A O 1
ATOM 785 N N . THR A 1 98 ? 28.806 3.806 -35.717 1.00 97.06 98 THR A N 1
ATOM 786 C CA . THR A 1 98 ? 28.196 3.433 -36.999 1.00 97.06 98 THR A CA 1
ATOM 787 C C . THR A 1 98 ? 28.163 4.626 -37.956 1.00 97.06 98 THR A C 1
ATOM 789 O O . THR A 1 98 ? 28.531 4.489 -39.125 1.00 97.06 98 THR A O 1
ATOM 792 N N . ALA A 1 99 ? 27.790 5.809 -37.464 1.00 95.81 99 ALA A N 1
ATOM 793 C CA . ALA A 1 99 ? 27.770 7.048 -38.231 1.00 95.81 99 ALA A CA 1
ATOM 794 C C . ALA A 1 99 ? 29.181 7.482 -38.663 1.00 95.81 99 ALA A C 1
ATOM 796 O O . ALA A 1 99 ? 29.384 7.835 -39.826 1.00 95.81 99 ALA A O 1
ATOM 797 N N . GLU A 1 100 ? 30.167 7.391 -37.769 1.00 96.81 100 GLU A N 1
ATOM 798 C CA . GLU A 1 100 ? 31.584 7.658 -38.043 1.00 96.81 100 GLU A CA 1
ATOM 799 C C . GLU A 1 100 ? 32.110 6.728 -39.149 1.00 96.81 100 GLU A C 1
ATOM 801 O O . GLU A 1 100 ? 32.724 7.173 -40.122 1.00 96.81 100 GLU A O 1
ATOM 806 N N . SER A 1 101 ? 31.805 5.430 -39.057 1.00 95.81 101 SER A N 1
ATOM 807 C CA . SER A 1 101 ? 32.185 4.435 -40.065 1.00 95.81 101 SER A CA 1
ATOM 808 C C . SER A 1 101 ? 31.537 4.722 -41.4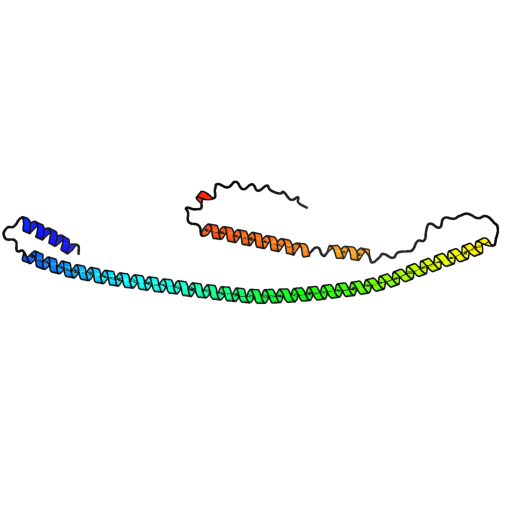24 1.00 95.81 101 SER A C 1
ATOM 810 O O . SER A 1 101 ? 32.219 4.724 -42.453 1.00 95.81 101 SER A O 1
ATOM 812 N N . ALA A 1 102 ? 30.243 5.059 -41.441 1.00 94.94 102 ALA A N 1
ATOM 813 C CA . ALA A 1 102 ? 29.532 5.446 -42.657 1.00 94.94 102 ALA A CA 1
ATOM 814 C C . ALA A 1 102 ? 30.111 6.726 -43.284 1.00 94.94 102 ALA A C 1
ATOM 816 O O . ALA A 1 102 ? 30.293 6.787 -44.501 1.00 94.94 102 ALA A O 1
ATOM 817 N N . ARG A 1 103 ? 30.464 7.728 -42.469 1.00 95.56 103 ARG A N 1
ATOM 818 C CA . ARG A 1 103 ? 31.106 8.972 -42.920 1.00 95.56 103 ARG A CA 1
ATOM 819 C C . ARG A 1 103 ? 32.482 8.704 -43.528 1.00 95.56 103 ARG A C 1
ATOM 821 O O . ARG A 1 103 ? 32.782 9.203 -44.612 1.00 95.56 103 ARG A O 1
ATOM 828 N N . ASN A 1 104 ? 33.299 7.885 -42.870 1.00 96.69 104 ASN A N 1
ATOM 829 C CA . ASN A 1 104 ? 34.618 7.497 -43.369 1.00 96.69 104 ASN A CA 1
ATOM 830 C C . ASN A 1 104 ? 34.519 6.727 -44.690 1.00 96.69 104 ASN A C 1
ATOM 832 O O . ASN A 1 104 ? 35.262 7.020 -45.629 1.00 96.69 104 ASN A O 1
ATOM 836 N N . MET A 1 105 ? 33.560 5.806 -44.798 1.00 94.50 105 MET A N 1
ATOM 837 C CA . MET A 1 105 ? 33.263 5.108 -46.048 1.00 94.50 105 MET A CA 1
ATOM 838 C C . MET A 1 105 ? 32.829 6.085 -47.148 1.00 94.50 105 MET A C 1
ATOM 840 O O . MET A 1 105 ? 33.356 6.024 -48.258 1.00 94.50 105 MET A O 1
ATOM 844 N N . GLY A 1 106 ? 31.931 7.025 -46.839 1.00 95.38 106 GLY A N 1
ATOM 845 C CA . GLY A 1 106 ? 31.482 8.065 -47.769 1.00 95.38 106 GLY A CA 1
ATOM 846 C C . GLY A 1 106 ? 32.642 8.891 -48.327 1.00 95.38 106 GLY A C 1
ATOM 847 O O . GLY A 1 106 ? 32.773 9.014 -49.542 1.00 95.38 106 GLY A O 1
ATOM 848 N N . ASN A 1 107 ? 33.550 9.350 -47.462 1.00 95.19 107 ASN A N 1
ATOM 849 C CA . ASN A 1 107 ? 34.743 10.102 -47.864 1.00 95.19 107 ASN A CA 1
ATOM 850 C C . ASN A 1 107 ? 35.686 9.280 -48.766 1.00 95.19 107 ASN A C 1
ATOM 852 O O . ASN A 1 107 ? 36.293 9.814 -49.698 1.00 95.19 107 ASN A O 1
ATOM 856 N N . LEU A 1 108 ? 35.848 7.979 -48.497 1.00 94.56 108 LEU A N 1
ATOM 857 C CA . LEU A 1 108 ? 36.658 7.091 -49.340 1.00 94.56 108 LEU A CA 1
ATOM 858 C C . LEU A 1 108 ? 36.012 6.875 -50.713 1.00 94.56 108 LEU A C 1
ATOM 860 O O . LEU A 1 108 ? 36.702 6.932 -51.733 1.00 94.56 108 LEU A O 1
ATOM 864 N N . MET A 1 109 ? 34.695 6.667 -50.745 1.00 91.88 109 MET A N 1
ATOM 865 C CA . MET A 1 109 ? 33.936 6.521 -51.985 1.00 91.88 109 MET A CA 1
ATOM 866 C C . MET A 1 109 ? 33.964 7.801 -52.820 1.00 91.88 109 MET A C 1
ATOM 868 O O . MET A 1 109 ? 34.161 7.719 -54.029 1.00 91.88 109 MET A O 1
ATOM 872 N N . GLU A 1 110 ? 33.838 8.972 -52.195 1.00 92.69 110 GLU A N 1
ATOM 873 C CA . GLU A 1 110 ? 33.946 10.271 -52.865 1.00 92.69 110 GLU A CA 1
ATOM 874 C C . GLU A 1 110 ? 35.311 10.433 -53.548 1.00 92.69 110 GLU A C 1
ATOM 876 O O . GLU A 1 110 ? 35.378 10.745 -54.738 1.00 92.69 110 GLU A O 1
ATOM 881 N N . LYS A 1 111 ? 36.409 10.124 -52.844 1.00 94.06 111 LYS A N 1
ATOM 882 C CA . LYS A 1 111 ? 37.765 10.152 -53.421 1.00 94.06 111 LYS A CA 1
ATOM 883 C C . LYS A 1 111 ? 37.913 9.182 -54.592 1.00 94.06 111 LYS A C 1
ATOM 885 O O . LYS A 1 111 ? 38.478 9.543 -55.624 1.00 94.06 111 LYS A O 1
ATOM 890 N N . ALA A 1 112 ? 37.405 7.958 -54.454 1.00 90.62 112 ALA A N 1
ATOM 891 C CA . ALA A 1 112 ? 37.458 6.962 -55.521 1.00 90.62 112 ALA A CA 1
ATOM 892 C C . ALA A 1 112 ? 36.639 7.394 -56.750 1.00 90.62 112 ALA A C 1
ATOM 894 O O . ALA A 1 112 ? 37.112 7.271 -57.881 1.00 90.62 112 ALA A O 1
ATOM 895 N N . ALA A 1 113 ? 35.444 7.949 -56.535 1.00 90.12 113 ALA A N 1
ATOM 896 C CA . ALA A 1 113 ? 34.592 8.482 -57.591 1.00 90.12 113 ALA A CA 1
ATOM 897 C C . ALA A 1 113 ? 35.241 9.681 -58.295 1.00 90.12 113 ALA A C 1
ATOM 899 O O . ALA A 1 113 ? 35.199 9.752 -59.522 1.00 90.12 113 ALA A O 1
ATOM 900 N N . ALA A 1 114 ? 35.906 10.574 -57.556 1.00 89.62 114 ALA A N 1
ATOM 901 C CA . ALA A 1 114 ? 36.657 11.686 -58.129 1.00 89.62 114 ALA A CA 1
ATOM 902 C C . ALA A 1 114 ? 37.797 11.194 -59.038 1.00 89.62 114 ALA A C 1
ATOM 904 O O . ALA A 1 114 ? 37.903 11.654 -60.171 1.00 89.62 114 ALA A O 1
ATOM 905 N N . ILE A 1 115 ? 38.589 10.206 -58.599 1.00 90.38 115 ILE A N 1
ATOM 906 C CA . ILE A 1 115 ? 39.664 9.605 -59.414 1.00 90.38 115 ILE A CA 1
ATOM 907 C C . ILE A 1 115 ? 39.104 8.911 -60.663 1.00 90.38 115 ILE A C 1
ATOM 909 O O . ILE A 1 115 ? 39.684 8.989 -61.744 1.00 90.38 115 ILE A O 1
ATOM 913 N N . ALA A 1 116 ? 37.987 8.194 -60.535 1.00 86.94 116 ALA A N 1
ATOM 914 C CA . ALA A 1 116 ? 37.344 7.575 -61.688 1.00 86.94 116 ALA A CA 1
ATOM 915 C C . ALA A 1 116 ? 36.840 8.644 -62.671 1.00 86.94 116 ALA A C 1
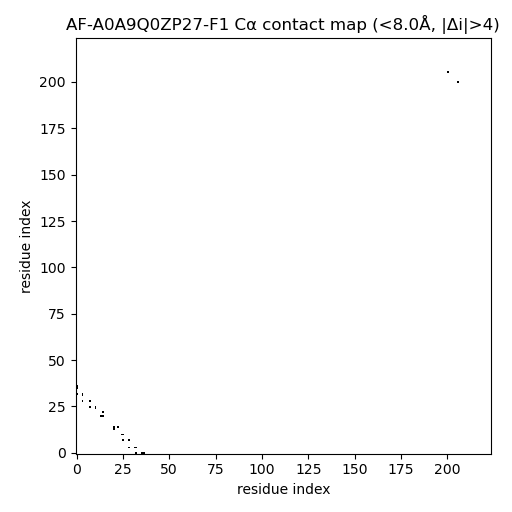ATOM 917 O O . ALA A 1 116 ? 37.074 8.532 -63.872 1.00 86.94 116 ALA A O 1
ATOM 918 N N . SER A 1 117 ? 36.206 9.703 -62.162 1.00 87.75 117 SER A N 1
ATOM 919 C CA . SER A 1 117 ? 35.707 10.830 -62.953 1.00 87.75 117 SER A CA 1
ATOM 920 C C . SER A 1 117 ? 36.828 11.542 -63.711 1.00 87.75 117 SER A C 1
ATOM 922 O O . SER A 1 117 ? 36.702 11.753 -64.917 1.00 87.75 117 SER A O 1
ATOM 924 N N . THR A 1 118 ? 37.963 11.836 -63.064 1.00 90.44 118 THR A N 1
ATOM 925 C CA . THR A 1 118 ? 39.116 12.439 -63.750 1.00 90.44 118 THR A CA 1
ATOM 926 C C . THR A 1 118 ? 39.642 11.538 -64.857 1.00 90.44 118 THR A C 1
ATOM 928 O O . THR A 1 118 ? 39.835 12.017 -65.970 1.00 90.44 118 THR A O 1
ATOM 931 N N . LYS A 1 119 ? 39.763 10.226 -64.619 1.00 89.56 119 LYS A N 1
ATOM 932 C CA . LYS A 1 119 ? 40.155 9.265 -65.664 1.00 89.56 119 LYS A CA 1
ATOM 933 C C . LYS A 1 119 ? 39.174 9.229 -66.837 1.00 89.56 119 LYS A C 1
ATOM 935 O O . LYS A 1 119 ? 39.605 9.160 -67.986 1.00 89.56 119 LYS A O 1
ATOM 940 N N . TYR A 1 120 ? 37.867 9.289 -66.578 1.00 84.25 120 TYR A N 1
ATOM 941 C CA . TYR A 1 120 ? 36.862 9.368 -67.643 1.00 84.25 120 TYR A CA 1
ATOM 942 C C . TYR A 1 120 ? 36.972 10.675 -68.436 1.00 84.25 120 TYR A C 1
ATOM 944 O O . TYR A 1 120 ? 36.943 10.640 -69.666 1.00 84.25 120 TYR A O 1
ATOM 952 N N . MET A 1 121 ? 37.147 11.813 -67.759 1.00 86.88 121 MET A N 1
ATOM 953 C CA . MET A 1 121 ? 37.359 13.107 -68.414 1.00 86.88 121 MET A CA 1
ATOM 954 C C . MET A 1 121 ? 38.643 13.118 -69.250 1.00 86.88 121 MET A C 1
ATOM 956 O O . MET A 1 121 ? 38.622 13.586 -70.385 1.00 86.88 121 MET A O 1
ATOM 960 N N . GLU A 1 122 ? 39.740 12.559 -68.740 1.00 85.56 122 GLU A N 1
ATOM 961 C CA . GLU A 1 122 ? 41.003 12.412 -69.471 1.00 85.56 122 GLU A CA 1
ATOM 962 C C . GLU A 1 122 ? 40.844 11.524 -70.708 1.00 85.56 122 GLU A C 1
ATOM 964 O O . GLU A 1 122 ? 41.300 11.885 -71.791 1.00 85.56 122 GLU A O 1
ATOM 969 N N . ALA A 1 123 ? 40.161 10.383 -70.588 1.00 85.88 123 ALA A N 1
ATOM 970 C CA . ALA A 1 123 ? 39.881 9.507 -71.722 1.00 85.88 123 ALA A CA 1
ATOM 971 C C . ALA A 1 123 ? 39.021 10.212 -72.786 1.00 85.88 123 ALA A C 1
ATOM 973 O O . ALA A 1 123 ? 39.325 10.133 -73.979 1.00 85.88 123 ALA A O 1
ATOM 974 N N . ALA A 1 124 ? 37.991 10.952 -72.366 1.00 83.81 124 ALA A N 1
ATOM 975 C CA . ALA A 1 124 ? 37.152 11.746 -73.258 1.00 83.81 124 ALA A CA 1
ATOM 976 C C . ALA A 1 124 ? 37.949 12.865 -73.951 1.00 83.81 124 ALA A C 1
ATOM 978 O O . ALA A 1 124 ? 37.848 13.022 -75.168 1.00 83.81 124 ALA A O 1
ATOM 979 N N . LEU A 1 125 ? 38.794 13.595 -73.215 1.00 85.00 125 LEU A N 1
ATOM 980 C CA . LEU A 1 125 ? 39.665 14.641 -73.764 1.00 85.00 125 LEU A CA 1
ATOM 981 C C . LEU A 1 125 ? 40.696 14.078 -74.743 1.00 85.00 125 LEU A C 1
ATOM 983 O O . LEU A 1 125 ? 40.916 14.658 -75.809 1.00 85.00 125 LEU A O 1
ATOM 987 N N . ASN A 1 126 ? 41.302 12.936 -74.423 1.00 83.75 126 ASN A N 1
ATOM 988 C CA . ASN A 1 126 ? 42.249 12.259 -75.303 1.00 83.75 126 ASN A CA 1
ATOM 989 C C . ASN A 1 126 ? 41.564 11.772 -76.588 1.00 83.75 126 ASN A C 1
ATOM 991 O O . ASN A 1 126 ? 42.102 11.965 -77.679 1.00 83.75 126 ASN A O 1
ATOM 995 N N . SER A 1 127 ? 40.354 11.216 -76.482 1.00 80.88 127 SER A N 1
ATOM 996 C CA . SER A 1 127 ? 39.533 10.803 -77.626 1.00 80.88 127 SER A CA 1
ATOM 997 C C . SER A 1 127 ? 39.114 11.990 -78.503 1.00 80.88 127 SER A C 1
ATOM 999 O O . SER A 1 127 ? 39.273 11.954 -79.726 1.00 80.88 127 SER A O 1
ATOM 1001 N N . ALA A 1 128 ? 38.659 13.091 -77.896 1.00 79.19 128 ALA A N 1
ATOM 1002 C CA . ALA A 1 128 ? 38.318 14.320 -78.609 1.00 79.19 128 ALA A CA 1
ATOM 1003 C C . ALA A 1 128 ? 39.545 14.922 -79.310 1.00 79.19 128 ALA A C 1
ATOM 1005 O O . ALA A 1 128 ? 39.478 15.270 -80.486 1.00 79.19 128 ALA A O 1
ATOM 1006 N N . THR A 1 129 ? 40.698 14.965 -78.637 1.00 73.94 129 THR A N 1
ATOM 1007 C CA . THR A 1 129 ? 41.965 15.438 -79.216 1.00 73.94 129 THR A CA 1
ATOM 1008 C C . THR A 1 129 ? 42.414 14.560 -80.382 1.00 73.94 129 THR A C 1
ATOM 1010 O O . THR A 1 129 ? 42.847 15.073 -81.415 1.00 73.94 129 THR A O 1
ATOM 1013 N N . ALA A 1 130 ? 42.303 13.235 -80.255 1.00 73.50 130 ALA A N 1
ATOM 1014 C CA . ALA A 1 130 ? 42.595 12.301 -81.338 1.00 73.50 130 ALA A CA 1
ATOM 1015 C C . ALA A 1 130 ? 41.646 12.508 -82.530 1.00 73.50 130 ALA A C 1
ATOM 1017 O O . ALA A 1 130 ? 42.109 12.554 -83.673 1.00 73.50 130 ALA A O 1
ATOM 1018 N N . SER A 1 131 ? 40.35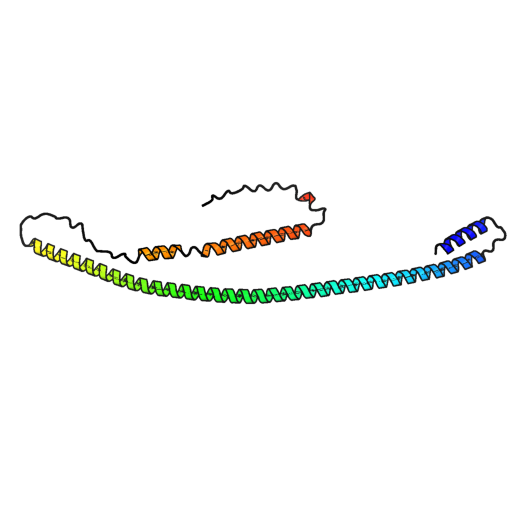5 12.720 -82.264 1.00 73.31 131 SER A N 1
ATOM 1019 C CA . SER A 1 131 ? 39.328 13.037 -83.265 1.00 73.31 131 SER A CA 1
ATOM 1020 C C . SER A 1 131 ? 39.601 14.375 -83.967 1.00 73.31 131 SER A C 1
ATOM 1022 O O . SER A 1 131 ? 39.538 14.464 -85.190 1.00 73.31 131 SER A O 1
ATOM 1024 N N . MET A 1 132 ? 40.007 15.412 -83.230 1.00 67.38 132 MET A N 1
ATOM 1025 C CA . MET A 1 132 ? 40.414 16.703 -83.797 1.00 67.38 132 MET A CA 1
ATOM 1026 C C . MET A 1 132 ? 41.682 16.582 -84.647 1.00 67.38 132 MET A C 1
ATOM 1028 O O . MET A 1 132 ? 41.747 17.148 -85.735 1.00 67.38 132 MET A O 1
ATOM 1032 N N . LYS A 1 133 ? 42.686 15.824 -84.184 1.00 68.62 133 LYS A N 1
ATOM 1033 C CA . LYS A 1 133 ? 43.915 15.552 -84.948 1.00 68.62 133 LYS A CA 1
ATOM 1034 C C . LYS A 1 133 ? 43.643 14.765 -86.233 1.00 68.62 133 LYS A C 1
ATOM 1036 O O . LYS A 1 133 ? 44.333 14.975 -87.227 1.00 68.62 133 LYS A O 1
ATOM 1041 N N . THR A 1 134 ? 42.677 13.850 -86.232 1.00 64.38 134 THR A N 1
ATOM 1042 C CA . THR A 1 134 ? 42.279 13.114 -87.444 1.00 64.38 134 THR A CA 1
ATOM 1043 C C . THR A 1 134 ? 41.451 13.985 -88.383 1.00 64.38 134 THR A C 1
ATOM 1045 O O . THR A 1 134 ? 41.720 13.986 -89.582 1.00 64.38 134 THR A O 1
ATOM 1048 N N . ALA A 1 135 ? 40.535 14.805 -87.864 1.00 58.41 135 ALA A N 1
ATOM 1049 C CA . ALA A 1 135 ? 39.783 15.775 -88.659 1.00 58.41 135 ALA A CA 1
ATOM 1050 C C . ALA A 1 135 ? 40.694 16.837 -89.308 1.00 58.41 135 ALA A C 1
ATOM 1052 O O . ALA A 1 135 ? 40.529 17.150 -90.486 1.00 58.41 135 ALA A O 1
ATOM 1053 N N . SER A 1 136 ? 41.706 17.340 -88.591 1.00 56.78 136 SER A N 1
ATOM 1054 C CA . SER A 1 136 ? 42.658 18.321 -89.130 1.00 56.78 136 SER A CA 1
ATOM 1055 C C . SER A 1 136 ? 43.605 17.727 -90.176 1.00 56.78 136 SER A C 1
ATOM 1057 O O . SER A 1 136 ? 43.932 18.396 -91.154 1.00 56.78 136 SER A O 1
ATOM 1059 N N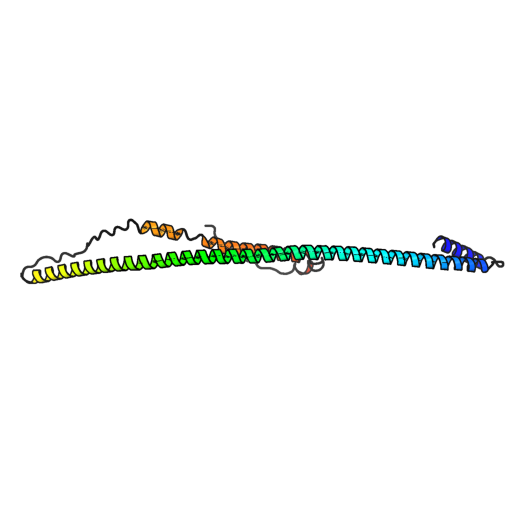 . LYS A 1 137 ? 43.988 16.450 -90.040 1.00 54.97 137 LYS A N 1
ATOM 1060 C CA . LYS A 1 137 ? 44.723 15.719 -91.088 1.00 54.97 137 LYS A CA 1
ATOM 1061 C C . LYS A 1 137 ? 43.844 15.361 -92.296 1.00 54.97 137 LYS A C 1
ATOM 1063 O O . LYS A 1 137 ? 44.355 15.316 -93.412 1.00 54.97 137 LYS A O 1
ATOM 1068 N N . GLY A 1 138 ? 42.538 15.165 -92.105 1.00 51.56 138 GLY A N 1
ATOM 1069 C CA . GLY A 1 138 ? 41.562 14.912 -93.175 1.00 51.56 138 GLY A CA 1
ATOM 1070 C C . GLY A 1 138 ? 41.202 16.139 -94.025 1.00 51.56 138 GLY A C 1
ATOM 1071 O O . GLY A 1 138 ? 40.736 15.988 -95.148 1.00 51.56 138 GLY A O 1
ATOM 1072 N N . LEU A 1 139 ? 41.472 17.356 -93.543 1.00 47.53 139 LEU A N 1
ATOM 1073 C CA . LEU A 1 139 ? 41.247 18.606 -94.286 1.00 47.53 139 LEU A CA 1
ATOM 1074 C C . LEU A 1 139 ? 42.339 18.924 -95.330 1.00 47.53 139 LEU A C 1
ATOM 1076 O O . LEU A 1 139 ? 42.182 19.867 -96.101 1.00 47.53 139 LEU A O 1
ATOM 1080 N N . SER A 1 140 ? 43.415 18.128 -95.405 1.00 48.22 140 SER A N 1
ATOM 1081 C CA . SER A 1 140 ? 44.540 18.335 -96.339 1.00 48.22 140 SER A CA 1
ATOM 1082 C C . SER A 1 140 ? 44.488 17.464 -97.608 1.00 48.22 140 SER A C 1
ATOM 1084 O O . SER A 1 140 ? 45.445 17.404 -98.374 1.00 48.22 140 SER A O 1
ATOM 1086 N N . THR A 1 141 ? 43.370 16.789 -97.892 1.00 43.59 141 THR A N 1
ATOM 1087 C CA . THR A 1 141 ? 43.140 16.180 -99.214 1.00 43.59 141 THR A CA 1
ATOM 1088 C C . THR A 1 141 ? 41.680 16.335 -99.629 1.00 43.59 141 THR A C 1
ATOM 1090 O O . THR A 1 141 ? 40.768 15.779 -99.025 1.00 43.59 141 THR A O 1
ATOM 1093 N N . LYS A 1 142 ? 41.438 17.091 -100.708 1.00 45.38 142 LYS A N 1
ATOM 1094 C CA . LYS A 1 142 ? 40.169 17.035 -101.445 1.00 45.38 142 LYS A CA 1
ATOM 1095 C C . LYS A 1 142 ? 39.971 15.606 -101.961 1.00 45.38 142 LYS A C 1
ATOM 1097 O O . LYS A 1 142 ? 40.502 15.278 -103.019 1.00 45.38 142 LYS A O 1
ATOM 1102 N N . LYS A 1 143 ? 39.157 14.795 -101.282 1.00 37.91 143 LYS A N 1
ATOM 1103 C CA . LYS A 1 143 ? 38.161 13.937 -101.940 1.00 37.91 143 LYS A CA 1
ATOM 1104 C C . LYS A 1 143 ? 37.160 13.357 -100.944 1.00 37.91 143 LYS A C 1
ATOM 1106 O O . LYS A 1 143 ? 37.510 12.833 -99.898 1.00 37.91 143 LYS A O 1
ATOM 1111 N N . THR A 1 144 ? 35.906 13.470 -101.348 1.00 44.44 144 THR A N 1
ATOM 1112 C CA . THR A 1 144 ? 34.671 12.912 -100.806 1.00 44.44 144 THR A CA 1
ATOM 1113 C C . THR A 1 144 ? 34.838 11.516 -100.198 1.00 44.44 144 THR A C 1
ATOM 1115 O O . THR A 1 144 ? 35.188 10.587 -100.921 1.00 44.44 144 THR A O 1
ATOM 1118 N N . GLN A 1 145 ? 34.486 11.339 -98.919 1.00 35.53 145 GLN A N 1
ATOM 1119 C CA . GLN A 1 145 ? 34.108 10.029 -98.381 1.00 35.53 145 GLN A CA 1
ATOM 1120 C C . GLN A 1 145 ? 33.226 10.157 -97.126 1.00 35.53 145 GLN A C 1
ATOM 1122 O O . GLN A 1 145 ? 33.654 10.629 -96.081 1.00 35.53 145 GLN A O 1
ATOM 1127 N N . ASN A 1 146 ? 31.968 9.743 -97.299 1.00 34.09 146 ASN A N 1
ATOM 1128 C CA . ASN A 1 146 ? 31.013 9.192 -96.336 1.00 34.09 146 ASN A CA 1
ATOM 1129 C C . ASN A 1 146 ? 31.177 9.546 -94.847 1.00 34.09 146 ASN A C 1
ATOM 1131 O O . ASN A 1 146 ? 31.973 8.953 -94.121 1.00 34.09 146 ASN A O 1
ATOM 1135 N N . PHE A 1 147 ? 30.268 10.402 -94.378 1.00 39.00 147 PHE A N 1
ATOM 1136 C CA . PHE A 1 147 ? 29.886 10.563 -92.978 1.00 39.00 147 PHE A CA 1
ATOM 1137 C C . PHE A 1 147 ? 29.396 9.217 -92.413 1.00 39.00 147 PHE A C 1
ATOM 1139 O O . PHE A 1 147 ? 28.225 8.854 -92.542 1.00 39.00 147 PHE A O 1
ATOM 1146 N N . ARG A 1 148 ? 30.302 8.437 -91.814 1.00 36.50 148 ARG A N 1
ATOM 1147 C CA . ARG A 1 148 ? 29.935 7.274 -91.004 1.00 36.50 148 ARG A CA 1
ATOM 1148 C C . ARG A 1 148 ? 29.665 7.785 -89.591 1.00 36.50 148 ARG A C 1
ATOM 1150 O O . ARG A 1 148 ? 30.574 8.223 -88.893 1.00 36.50 148 ARG A O 1
ATOM 1157 N N . ARG A 1 149 ? 28.386 7.775 -89.221 1.00 39.06 149 ARG A N 1
ATOM 1158 C CA . ARG A 1 149 ? 27.870 8.058 -87.879 1.00 39.06 149 ARG A CA 1
ATOM 1159 C C . ARG A 1 149 ? 28.659 7.200 -86.877 1.00 39.06 149 ARG A C 1
ATOM 1161 O O . ARG A 1 149 ? 28.538 5.981 -86.903 1.00 39.06 149 ARG A O 1
ATOM 1168 N N . ILE A 1 150 ? 29.494 7.818 -86.042 1.00 38.03 150 ILE A N 1
ATOM 1169 C CA . ILE A 1 150 ? 30.115 7.147 -84.893 1.00 38.03 150 ILE A CA 1
ATOM 1170 C C . ILE A 1 150 ? 29.023 7.057 -83.824 1.00 38.03 150 ILE A C 1
ATOM 1172 O O . ILE A 1 150 ? 28.908 7.904 -82.946 1.00 38.03 150 ILE A O 1
ATOM 1176 N N . SER A 1 151 ? 28.141 6.079 -83.981 1.00 45.19 151 SER A N 1
ATOM 1177 C CA . SER A 1 151 ? 27.245 5.601 -82.935 1.00 45.19 151 SER A CA 1
ATOM 1178 C C . SER A 1 151 ? 27.720 4.203 -82.582 1.00 45.19 151 SER A C 1
ATOM 1180 O O . SER A 1 151 ? 27.346 3.274 -83.281 1.00 45.19 151 SER A O 1
ATOM 1182 N N . GLU A 1 152 ? 28.622 4.119 -81.604 1.00 39.25 152 GLU A N 1
ATOM 1183 C CA . GLU A 1 152 ? 28.976 2.953 -80.772 1.00 39.25 152 GLU A CA 1
ATOM 1184 C C . GLU A 1 152 ? 30.408 3.155 -80.274 1.00 39.25 152 GLU A C 1
ATOM 1186 O O . GLU A 1 152 ? 31.389 2.762 -80.900 1.00 39.25 152 GLU A O 1
ATOM 1191 N N . ILE A 1 153 ? 30.529 3.835 -79.134 1.00 38.06 153 ILE A N 1
ATOM 1192 C CA . ILE A 1 153 ? 31.632 3.564 -78.219 1.00 38.06 153 ILE A CA 1
ATOM 1193 C C . ILE A 1 153 ? 31.027 2.615 -77.188 1.00 38.06 153 ILE A C 1
ATOM 1195 O O . ILE A 1 153 ? 30.435 3.059 -76.206 1.00 38.06 153 ILE A O 1
ATOM 1199 N N . ASP A 1 154 ? 31.129 1.314 -77.450 1.00 34.12 154 ASP A N 1
ATOM 1200 C CA . ASP A 1 154 ? 30.955 0.296 -76.419 1.00 34.12 154 ASP A CA 1
ATOM 1201 C C . ASP A 1 154 ? 32.104 0.452 -75.418 1.00 34.12 154 ASP A C 1
ATOM 1203 O O . ASP A 1 154 ? 33.216 -0.041 -75.615 1.00 34.12 154 ASP A O 1
ATOM 1207 N N . ILE A 1 155 ? 31.852 1.192 -74.338 1.00 35.22 155 ILE A N 1
ATOM 1208 C CA . ILE A 1 155 ? 32.662 1.098 -73.127 1.00 35.22 155 ILE A CA 1
ATOM 1209 C C . ILE A 1 155 ? 32.091 -0.092 -72.351 1.00 35.22 155 ILE A C 1
ATOM 1211 O O . ILE A 1 155 ? 30.942 -0.007 -71.912 1.00 35.22 155 ILE A O 1
ATOM 1215 N N . PRO A 1 156 ? 32.836 -1.194 -72.141 1.00 34.50 156 PRO A N 1
ATOM 1216 C CA . PRO A 1 156 ? 32.387 -2.250 -71.252 1.00 34.50 156 PRO A CA 1
ATOM 1217 C C . PRO A 1 156 ? 32.380 -1.697 -69.826 1.00 34.50 156 PRO A C 1
ATOM 1219 O O . PRO A 1 156 ? 33.390 -1.701 -69.121 1.00 34.50 156 PRO A O 1
ATOM 1222 N N . ILE A 1 157 ? 31.227 -1.196 -69.391 1.00 36.72 157 ILE A N 1
ATOM 1223 C CA . ILE A 1 157 ? 30.963 -0.942 -67.984 1.00 36.72 157 ILE A CA 1
ATOM 1224 C C . ILE A 1 157 ? 30.904 -2.326 -67.332 1.00 36.72 157 ILE A C 1
ATOM 1226 O O . ILE A 1 157 ? 29.882 -3.006 -67.387 1.00 36.72 157 ILE A O 1
ATOM 1230 N N . GLN A 1 158 ? 32.004 -2.778 -66.727 1.00 36.84 158 GLN A N 1
ATOM 1231 C CA . GLN A 1 158 ? 31.956 -3.910 -65.804 1.00 36.84 158 GLN A CA 1
ATOM 1232 C C . GLN A 1 158 ? 31.202 -3.492 -64.533 1.00 36.84 158 GLN A C 1
ATOM 1234 O O . GLN A 1 158 ? 31.778 -3.196 -63.491 1.00 36.84 158 GLN A O 1
ATOM 1239 N N . THR A 1 159 ? 29.874 -3.480 -64.609 1.00 38.78 159 THR A N 1
ATOM 1240 C CA . THR A 1 159 ? 28.947 -3.408 -63.474 1.00 38.78 159 THR A CA 1
ATOM 1241 C C . THR A 1 159 ? 28.706 -4.804 -62.898 1.00 38.78 159 THR A C 1
ATOM 1243 O O . THR A 1 159 ? 27.568 -5.223 -62.720 1.00 38.78 159 THR A O 1
ATOM 1246 N N . SER A 1 160 ? 29.753 -5.563 -62.559 1.00 39.47 160 SER A N 1
ATOM 1247 C CA . SER A 1 160 ? 29.545 -6.863 -61.894 1.00 39.47 160 SER A CA 1
ATOM 1248 C C . SER A 1 160 ? 29.376 -6.760 -60.373 1.00 39.47 160 SER A C 1
ATOM 1250 O O . SER A 1 160 ? 28.929 -7.723 -59.755 1.00 39.47 160 SER A O 1
ATOM 1252 N N . ASN A 1 161 ? 29.664 -5.605 -59.754 1.00 42.62 161 ASN A N 1
ATOM 1253 C CA . ASN A 1 161 ? 29.635 -5.473 -58.286 1.00 42.62 161 ASN A CA 1
ATOM 1254 C C . ASN A 1 161 ? 28.627 -4.436 -57.746 1.00 42.62 161 ASN A C 1
ATOM 1256 O O . ASN A 1 161 ? 28.291 -4.483 -56.566 1.00 42.62 161 ASN A O 1
ATOM 1260 N N . GLY A 1 162 ? 28.076 -3.551 -58.588 1.00 33.00 162 GLY A N 1
ATOM 1261 C CA . GLY A 1 162 ? 27.120 -2.515 -58.157 1.00 33.00 162 GLY A CA 1
ATOM 1262 C C . GLY A 1 162 ? 25.706 -3.034 -57.861 1.00 33.00 162 GLY A C 1
ATOM 1263 O O . GLY A 1 162 ? 25.051 -2.565 -56.933 1.00 33.00 162 GLY A O 1
ATOM 1264 N N . LEU A 1 163 ? 25.240 -4.060 -58.586 1.00 38.19 163 LEU A N 1
ATOM 1265 C CA . LEU A 1 163 ? 23.885 -4.601 -58.398 1.00 38.19 163 LEU A CA 1
ATOM 1266 C C . LEU A 1 163 ? 23.736 -5.533 -57.185 1.00 38.19 163 LEU A C 1
ATOM 1268 O O . LEU A 1 163 ? 22.621 -5.730 -56.708 1.00 38.19 163 LEU A O 1
ATOM 127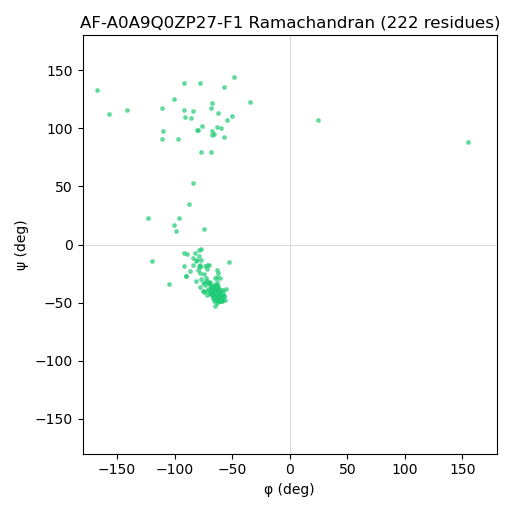2 N N . LYS A 1 164 ? 24.832 -6.075 -56.638 1.00 39.34 164 LYS A N 1
ATOM 1273 C CA . LYS A 1 164 ? 24.770 -6.833 -55.375 1.00 39.34 164 LYS A CA 1
ATOM 1274 C C . LYS A 1 164 ? 24.588 -5.917 -54.160 1.00 39.34 164 LYS A C 1
ATOM 1276 O O . LYS A 1 164 ? 24.003 -6.347 -53.172 1.00 39.34 164 LYS A O 1
ATOM 1281 N N . PHE A 1 165 ? 25.006 -4.654 -54.257 1.00 38.03 165 PHE A N 1
ATOM 1282 C CA . PHE A 1 165 ? 24.984 -3.704 -53.142 1.00 38.03 165 PHE A CA 1
ATOM 1283 C C . PHE A 1 165 ? 23.607 -3.053 -52.923 1.00 38.03 165 PHE A C 1
ATOM 1285 O O . PHE A 1 165 ? 23.197 -2.827 -51.786 1.00 38.03 165 PHE A O 1
ATOM 1292 N N . LEU A 1 166 ? 22.823 -2.859 -53.990 1.00 35.78 166 LEU A N 1
ATOM 1293 C CA . LEU A 1 166 ? 21.445 -2.353 -53.878 1.00 35.78 166 LEU A CA 1
ATOM 1294 C C . LEU A 1 166 ? 20.473 -3.364 -53.247 1.00 35.78 166 LEU A C 1
ATOM 1296 O O . LEU A 1 166 ? 19.433 -2.969 -52.731 1.00 35.78 166 LEU A O 1
ATOM 1300 N N . ARG A 1 167 ? 20.835 -4.654 -53.198 1.00 35.81 167 ARG A N 1
ATOM 1301 C CA . ARG A 1 167 ? 20.068 -5.680 -52.471 1.00 35.81 167 ARG A CA 1
ATOM 1302 C C . ARG A 1 167 ? 20.362 -5.697 -50.964 1.00 35.81 167 ARG A C 1
ATOM 1304 O O . ARG A 1 167 ? 19.605 -6.295 -50.205 1.00 35.81 167 ARG A O 1
ATOM 1311 N N . GLN A 1 168 ? 21.437 -5.042 -50.524 1.00 36.16 168 GLN A N 1
ATOM 1312 C CA . GLN A 1 168 ? 21.822 -4.968 -49.111 1.00 36.16 168 GLN A CA 1
ATOM 1313 C C . GLN A 1 168 ? 21.189 -3.758 -48.404 1.00 36.16 168 GLN A C 1
ATOM 1315 O O . GLN A 1 168 ? 20.855 -3.842 -47.225 1.00 36.16 168 GLN A O 1
ATOM 1320 N N . LEU A 1 169 ? 20.891 -2.682 -49.142 1.00 33.97 169 LEU A N 1
ATOM 1321 C CA . LEU A 1 169 ? 20.160 -1.517 -48.622 1.00 33.97 169 LEU A CA 1
ATOM 1322 C C . LEU A 1 169 ? 18.665 -1.787 -48.378 1.00 33.97 169 LEU A C 1
ATOM 1324 O O . LEU A 1 169 ? 18.059 -1.139 -47.532 1.00 33.97 169 LEU A O 1
ATOM 1328 N N . THR A 1 170 ? 18.077 -2.803 -49.018 1.00 37.78 170 THR A N 1
ATOM 1329 C CA . THR A 1 170 ? 16.709 -3.260 -48.709 1.00 37.78 170 THR A CA 1
ATOM 1330 C C . THR A 1 170 ? 16.611 -4.109 -47.434 1.00 37.78 170 THR A C 1
ATOM 1332 O O . THR A 1 170 ? 15.507 -4.471 -47.037 1.00 37.78 170 THR A O 1
ATOM 1335 N N . PHE A 1 171 ? 17.731 -4.421 -46.764 1.00 33.41 171 PHE A N 1
ATOM 1336 C CA . PHE A 1 171 ? 17.726 -5.168 -45.498 1.00 33.41 171 PHE A CA 1
ATOM 1337 C C . PHE A 1 171 ? 17.677 -4.264 -44.252 1.00 33.41 171 PHE A C 1
ATOM 1339 O O . PHE A 1 171 ? 17.435 -4.744 -43.149 1.00 33.41 171 PHE A O 1
ATOM 1346 N N . SER A 1 172 ? 17.799 -2.941 -44.410 1.00 34.66 172 SER A N 1
ATOM 1347 C CA . SER A 1 172 ? 17.666 -1.978 -43.307 1.00 34.66 172 SER A CA 1
ATOM 1348 C C . SER A 1 172 ? 16.214 -1.535 -43.068 1.00 34.66 172 SER A C 1
ATOM 1350 O O . SER A 1 172 ? 15.956 -0.395 -42.697 1.00 34.66 172 SER A O 1
ATOM 1352 N N . ASN A 1 173 ? 15.251 -2.441 -43.269 1.00 34.97 173 ASN A N 1
ATOM 1353 C CA . ASN A 1 173 ? 13.842 -2.251 -42.898 1.00 34.97 173 ASN A CA 1
ATOM 1354 C C . ASN A 1 173 ? 13.531 -2.883 -41.520 1.00 34.97 173 ASN A C 1
ATOM 1356 O O . ASN A 1 173 ? 12.397 -3.242 -41.212 1.00 34.97 173 ASN A O 1
ATOM 1360 N N . ALA A 1 174 ? 14.563 -3.068 -40.687 1.00 40.34 174 ALA A N 1
ATOM 1361 C CA . ALA A 1 174 ? 14.453 -3.596 -39.325 1.00 40.34 174 ALA A CA 1
ATOM 1362 C C . ALA A 1 174 ? 14.104 -2.510 -38.286 1.00 40.34 174 ALA A C 1
ATOM 1364 O O . ALA A 1 174 ? 13.594 -2.828 -37.213 1.00 40.34 174 ALA A O 1
ATOM 1365 N N . THR A 1 175 ? 14.282 -1.230 -38.616 1.00 43.81 175 THR A N 1
ATOM 1366 C CA . THR A 1 175 ? 13.943 -0.091 -37.746 1.00 43.81 175 THR A CA 1
ATOM 1367 C C . THR A 1 175 ? 12.448 0.248 -37.722 1.00 43.81 175 THR A C 1
ATOM 1369 O O . THR A 1 175 ? 12.000 0.955 -36.823 1.00 43.81 175 THR A O 1
ATOM 1372 N N . PHE A 1 176 ? 11.625 -0.339 -38.602 1.00 38.91 176 PHE A N 1
ATOM 1373 C CA . PHE A 1 176 ? 10.163 -0.178 -38.540 1.00 38.91 176 PHE A CA 1
ATOM 1374 C C . PHE A 1 176 ? 9.495 -1.038 -37.445 1.00 38.91 176 PHE A C 1
ATOM 1376 O O . PHE A 1 176 ? 8.347 -0.802 -37.072 1.00 38.91 176 PHE A O 1
ATOM 1383 N N . LYS A 1 177 ? 10.214 -2.009 -36.858 1.00 39.25 177 LYS A N 1
ATOM 1384 C CA . LYS A 1 177 ? 9.703 -2.822 -35.735 1.00 39.25 177 LYS A CA 1
ATOM 1385 C C . LYS A 1 177 ? 9.751 -2.105 -34.378 1.00 39.25 177 LYS A C 1
ATOM 1387 O O . LYS A 1 177 ? 9.020 -2.503 -33.473 1.00 39.25 177 LYS A O 1
ATOM 1392 N N . GLY A 1 178 ? 10.559 -1.051 -34.229 1.00 38.38 178 GLY A N 1
ATOM 1393 C CA . GLY A 1 178 ? 10.663 -0.285 -32.978 1.00 38.38 178 GLY A CA 1
ATOM 1394 C C . GLY A 1 178 ? 9.457 0.625 -32.723 1.00 38.38 178 GLY A C 1
ATOM 1395 O O . GLY A 1 178 ? 8.926 0.665 -31.616 1.00 38.38 178 GLY A O 1
ATOM 1396 N N . VAL A 1 179 ? 8.949 1.276 -33.773 1.00 43.12 179 VAL A N 1
ATOM 1397 C CA . VAL A 1 179 ? 7.814 2.212 -33.672 1.00 43.12 179 VAL A CA 1
ATOM 1398 C C . VAL A 1 179 ? 6.491 1.478 -33.403 1.00 43.12 179 VAL A C 1
ATOM 1400 O O . VAL A 1 179 ? 5.641 1.978 -32.670 1.00 43.12 179 VAL A O 1
ATOM 1403 N N . ILE A 1 180 ? 6.340 0.246 -33.903 1.00 46.25 180 ILE A N 1
ATOM 1404 C CA . ILE A 1 180 ? 5.150 -0.584 -33.647 1.00 46.25 180 ILE A CA 1
ATOM 1405 C C . ILE A 1 180 ? 5.144 -1.132 -32.208 1.00 46.25 180 ILE A C 1
ATOM 1407 O O . ILE A 1 180 ? 4.078 -1.239 -31.605 1.00 46.25 180 ILE A O 1
ATOM 1411 N N . LYS A 1 181 ? 6.313 -1.408 -31.606 1.00 47.53 181 LYS A N 1
ATOM 1412 C CA . LYS A 1 181 ? 6.397 -1.839 -30.197 1.00 47.53 181 LYS A CA 1
ATOM 1413 C C . LYS A 1 181 ? 6.010 -0.731 -29.218 1.00 47.53 181 LYS A C 1
ATOM 1415 O O . LYS A 1 181 ? 5.304 -1.010 -28.253 1.00 47.53 181 LYS A O 1
ATOM 1420 N N . HIS A 1 182 ? 6.407 0.513 -29.485 1.00 48.22 182 HIS A N 1
ATOM 1421 C CA . HIS A 1 182 ? 6.088 1.639 -28.601 1.00 48.22 182 HIS A CA 1
ATOM 1422 C C . HIS A 1 182 ? 4.590 1.992 -28.614 1.00 48.22 182 HIS A C 1
ATOM 1424 O O . HIS A 1 182 ? 4.025 2.330 -27.576 1.00 48.22 182 HIS A O 1
ATOM 1430 N N . GLN A 1 183 ? 3.925 1.834 -29.766 1.00 47.50 183 GLN A N 1
ATOM 1431 C CA . GLN A 1 183 ? 2.471 2.003 -29.885 1.00 47.50 183 GLN A CA 1
ATOM 1432 C C . GLN A 1 183 ? 1.687 0.869 -29.205 1.00 47.50 183 GLN A C 1
ATOM 1434 O O . GLN A 1 183 ? 0.633 1.111 -28.620 1.00 47.50 183 GLN A O 1
ATOM 1439 N N . PHE A 1 184 ? 2.218 -0.359 -29.208 1.00 48.81 184 PHE A N 1
ATOM 1440 C CA . PHE A 1 184 ? 1.604 -1.481 -28.493 1.00 48.81 184 PHE A CA 1
ATOM 1441 C C . PHE A 1 184 ? 1.731 -1.340 -26.970 1.00 48.81 184 PHE A C 1
ATOM 1443 O O . PHE A 1 184 ? 0.782 -1.642 -26.253 1.00 48.81 184 PHE A O 1
ATOM 1450 N N . TYR A 1 185 ? 2.864 -0.836 -26.470 1.00 50.50 185 TYR A N 1
ATOM 1451 C CA . TYR A 1 185 ? 3.070 -0.642 -25.031 1.00 50.50 185 TYR A CA 1
ATOM 1452 C C . TYR A 1 185 ? 2.171 0.468 -24.469 1.00 50.50 185 TYR A C 1
ATOM 1454 O O . TYR A 1 185 ? 1.527 0.269 -23.446 1.00 50.50 185 TYR A O 1
ATOM 1462 N N . LEU A 1 186 ? 2.029 1.590 -25.185 1.00 52.12 186 LEU A N 1
ATOM 1463 C CA . LEU A 1 186 ? 1.087 2.656 -24.819 1.00 52.12 186 LEU A CA 1
ATOM 1464 C C . LEU A 1 186 ? -0.372 2.180 -24.840 1.00 52.12 186 LEU A C 1
ATOM 1466 O O . LEU A 1 186 ? -1.125 2.512 -23.930 1.00 52.12 186 LEU A O 1
ATOM 1470 N N . ALA A 1 187 ? -0.767 1.361 -25.820 1.00 57.72 187 ALA A N 1
ATOM 1471 C CA . ALA A 1 187 ? -2.119 0.802 -25.884 1.00 57.72 187 ALA A CA 1
ATOM 1472 C C . ALA A 1 187 ? -2.410 -0.199 -24.750 1.00 57.72 187 ALA A C 1
ATOM 1474 O O . ALA A 1 187 ? -3.526 -0.230 -24.233 1.00 57.72 187 ALA A O 1
ATOM 1475 N N . VAL A 1 188 ? -1.417 -0.997 -24.341 1.00 57.03 188 VAL A N 1
ATOM 1476 C CA . VAL A 1 188 ? -1.545 -1.928 -23.208 1.00 57.03 188 VAL A CA 1
ATOM 1477 C C . VAL A 1 188 ? -1.588 -1.168 -21.879 1.00 57.03 188 VAL A C 1
ATOM 1479 O O . VAL A 1 188 ? -2.469 -1.442 -21.073 1.00 57.03 188 VAL A O 1
ATOM 1482 N N . VAL A 1 189 ? -0.728 -0.162 -21.688 1.00 60.69 189 VAL A N 1
ATOM 1483 C CA . VAL A 1 189 ? -0.690 0.663 -20.466 1.00 60.69 189 VAL A CA 1
ATOM 1484 C C . VAL A 1 189 ? -1.965 1.501 -20.303 1.00 60.69 189 VAL A C 1
ATOM 1486 O O . VAL A 1 189 ? -2.528 1.566 -19.211 1.00 60.69 189 VAL A O 1
ATOM 1489 N N . LEU A 1 190 ? -2.487 2.084 -21.389 1.00 57.88 190 LEU A N 1
ATOM 1490 C CA . LEU A 1 190 ? -3.770 2.800 -21.372 1.00 57.88 190 LEU A CA 1
ATOM 1491 C C . LEU A 1 190 ? -4.951 1.865 -21.082 1.00 57.88 190 LEU A C 1
ATOM 1493 O O . LEU A 1 190 ? -5.886 2.265 -20.393 1.00 57.88 190 LEU A O 1
ATOM 1497 N N . ARG A 1 191 ? -4.910 0.615 -21.561 1.00 56.72 191 ARG A N 1
ATOM 1498 C CA . ARG A 1 191 ? -5.941 -0.385 -21.253 1.00 56.72 191 ARG A CA 1
ATOM 1499 C C . ARG A 1 191 ? -5.906 -0.796 -19.780 1.00 56.72 191 ARG A C 1
ATOM 1501 O O . ARG A 1 191 ? -6.964 -0.874 -19.169 1.00 56.72 191 ARG A O 1
ATOM 1508 N N . THR A 1 192 ? -4.724 -0.992 -19.196 1.00 56.00 192 THR A N 1
ATOM 1509 C CA . THR A 1 192 ? -4.603 -1.337 -17.771 1.00 56.00 192 THR A CA 1
ATOM 1510 C C . THR A 1 192 ? -5.006 -0.185 -16.852 1.00 56.00 192 THR A C 1
ATOM 1512 O O . THR A 1 192 ? -5.649 -0.437 -15.842 1.00 56.00 192 THR A O 1
ATOM 1515 N N . LEU A 1 193 ? -4.711 1.070 -17.218 1.00 54.78 193 LEU A N 1
ATOM 1516 C CA . LEU A 1 193 ? -5.157 2.258 -16.471 1.00 54.78 193 LEU A CA 1
ATOM 1517 C C . LEU A 1 193 ? -6.685 2.441 -16.514 1.00 54.78 193 LEU A C 1
ATOM 1519 O O . LEU A 1 193 ? -7.300 2.765 -15.504 1.00 54.78 193 LEU A O 1
ATOM 1523 N N . LEU A 1 194 ? -7.317 2.165 -17.658 1.00 57.22 194 LEU A N 1
ATOM 1524 C CA . LEU A 1 194 ? -8.780 2.192 -17.780 1.00 57.22 194 LEU A CA 1
ATOM 1525 C C . LEU A 1 194 ? -9.464 1.045 -17.014 1.00 57.22 194 LEU A C 1
ATOM 1527 O O . LEU A 1 194 ? -10.575 1.212 -16.511 1.00 57.22 194 LEU A O 1
ATOM 1531 N N . GLU A 1 195 ? -8.821 -0.121 -16.913 1.00 52.38 195 GLU A N 1
ATOM 1532 C CA . GLU A 1 195 ? -9.350 -1.275 -16.173 1.00 52.38 195 GLU A CA 1
ATOM 1533 C C . GLU A 1 195 ? -9.192 -1.125 -14.646 1.00 52.38 195 GLU A C 1
ATOM 1535 O O . GLU A 1 195 ? -10.058 -1.596 -13.904 1.00 52.38 195 GLU A O 1
ATOM 1540 N N . THR A 1 196 ? -8.167 -0.413 -14.160 1.00 55.88 196 THR A N 1
ATOM 1541 C CA . THR A 1 196 ? -7.991 -0.120 -12.725 1.00 55.88 196 THR A CA 1
ATOM 1542 C C . THR A 1 196 ? -8.899 1.011 -12.234 1.00 55.88 196 THR A C 1
ATOM 1544 O O . THR A 1 196 ? -9.484 0.893 -11.155 1.00 55.88 196 THR A O 1
ATOM 1547 N N . GLU A 1 197 ? -9.143 2.049 -13.041 1.00 46.56 197 GLU A N 1
ATOM 1548 C CA . GLU A 1 197 ? -10.142 3.084 -12.718 1.00 46.56 197 GLU A CA 1
ATOM 1549 C C . GLU A 1 197 ? -11.580 2.524 -12.679 1.00 46.56 197 GLU A C 1
ATOM 1551 O O . GLU A 1 197 ? -12.416 2.979 -11.896 1.00 46.56 197 GLU A O 1
ATOM 1556 N N . ALA A 1 198 ? -11.873 1.467 -13.447 1.00 48.69 198 ALA A N 1
ATOM 1557 C CA . ALA A 1 198 ? -13.168 0.780 -13.416 1.00 48.69 198 ALA A CA 1
ATOM 1558 C C . ALA A 1 198 ? -13.407 -0.058 -12.139 1.00 48.69 198 ALA A C 1
ATOM 1560 O O . ALA A 1 198 ? -14.561 -0.394 -11.833 1.00 48.69 198 ALA A O 1
ATOM 1561 N N . TRP A 1 199 ? -12.344 -0.384 -11.393 1.00 47.47 199 TRP A N 1
ATOM 1562 C CA . TRP A 1 199 ? -12.405 -1.110 -10.119 1.00 47.47 199 TRP A CA 1
ATOM 1563 C C . TRP A 1 199 ? -12.529 -0.182 -8.902 1.00 47.47 199 TRP A C 1
ATOM 1565 O O . TRP A 1 199 ? -13.146 -0.566 -7.912 1.00 47.47 199 TRP A O 1
ATOM 1575 N N . ALA A 1 200 ? -12.031 1.054 -8.994 1.00 45.84 200 ALA A N 1
ATOM 1576 C CA . ALA A 1 200 ? -12.105 2.049 -7.919 1.00 45.84 200 ALA A CA 1
ATOM 1577 C C . ALA A 1 200 ? -13.447 2.816 -7.854 1.00 45.84 200 ALA A C 1
ATOM 1579 O O . ALA A 1 200 ? -13.690 3.571 -6.912 1.00 45.84 200 ALA A O 1
ATOM 1580 N N . MET A 1 201 ? -14.347 2.631 -8.827 1.00 40.34 201 MET A N 1
ATOM 1581 C CA . MET A 1 201 ? -15.646 3.310 -8.842 1.00 40.34 201 MET A CA 1
ATOM 1582 C C . MET A 1 201 ? -16.758 2.495 -8.165 1.00 40.34 201 MET A C 1
ATOM 1584 O O . MET A 1 201 ? -17.194 1.454 -8.663 1.00 40.34 201 MET A O 1
ATOM 1588 N N . SER A 1 202 ? -17.271 3.048 -7.062 1.00 53.16 202 SER A N 1
ATOM 1589 C CA . SER A 1 202 ? -18.504 2.639 -6.375 1.00 53.16 202 SER A CA 1
ATOM 1590 C C . SER A 1 202 ? -19.691 2.478 -7.342 1.00 53.16 202 SER A C 1
ATOM 1592 O O . SER A 1 202 ? -19.840 3.229 -8.313 1.00 53.16 202 SER A O 1
ATOM 1594 N N . ASN A 1 203 ? -20.554 1.493 -7.057 1.00 50.69 203 ASN A N 1
ATOM 1595 C CA . ASN A 1 203 ? -21.652 0.998 -7.903 1.00 50.69 203 ASN A CA 1
ATOM 1596 C C . ASN A 1 203 ? -22.640 2.068 -8.425 1.00 50.69 203 ASN A C 1
ATOM 1598 O O . ASN A 1 203 ? -23.365 1.793 -9.380 1.00 50.69 203 ASN A O 1
ATOM 1602 N N . GLU A 1 204 ? -22.658 3.288 -7.883 1.00 48.28 204 GLU A N 1
ATOM 1603 C CA . GLU A 1 204 ? -23.539 4.371 -8.349 1.00 48.28 204 GLU A CA 1
ATOM 1604 C C . GLU A 1 204 ? -23.057 5.105 -9.619 1.00 48.28 204 GLU A C 1
ATOM 1606 O O . GLU A 1 204 ? -23.875 5.682 -10.338 1.00 48.28 204 GLU A O 1
ATOM 1611 N N . GLN A 1 205 ? -21.763 5.066 -9.966 1.00 47.44 205 GLN A N 1
ATOM 1612 C CA . GLN A 1 205 ? -21.231 5.775 -11.151 1.00 47.44 205 GLN A CA 1
ATOM 1613 C C . GLN A 1 205 ? -21.326 4.949 -12.450 1.00 47.44 205 GLN A C 1
ATOM 1615 O O . GLN A 1 205 ? -21.414 5.514 -13.544 1.00 47.44 205 GLN A O 1
ATOM 1620 N N . LYS A 1 206 ? -21.413 3.612 -12.357 1.00 48.47 206 LYS A N 1
ATOM 1621 C CA . LYS A 1 206 ? -21.512 2.707 -13.524 1.00 48.47 206 LYS A CA 1
ATOM 1622 C C . LYS A 1 206 ? -22.775 2.927 -14.370 1.00 48.47 206 LYS A C 1
ATOM 1624 O O . LYS A 1 206 ? -22.753 2.682 -15.572 1.00 48.47 206 LYS A O 1
ATOM 1629 N N . LEU A 1 207 ? -23.849 3.466 -13.789 1.00 48.28 207 LEU A N 1
ATOM 1630 C CA . LEU A 1 207 ? -25.111 3.730 -14.494 1.00 48.28 207 LEU A CA 1
ATOM 1631 C C . LEU A 1 207 ? -25.114 5.019 -15.336 1.00 48.28 207 LEU A C 1
ATOM 1633 O O . LEU A 1 207 ? -26.000 5.189 -16.174 1.00 48.28 207 LEU A O 1
ATOM 1637 N N . ARG A 1 208 ? -24.138 5.926 -15.166 1.00 44.66 208 ARG A N 1
ATOM 1638 C CA . ARG A 1 208 ? -24.090 7.192 -15.927 1.00 44.66 208 ARG A CA 1
ATOM 1639 C C . ARG A 1 208 ? -23.268 7.120 -17.218 1.00 44.66 208 ARG A C 1
ATOM 1641 O O . ARG A 1 208 ? -23.489 7.943 -18.104 1.00 44.66 208 ARG A O 1
ATOM 1648 N N . LEU A 1 209 ? -22.393 6.124 -17.377 1.00 42.69 209 LEU A N 1
ATOM 1649 C CA . LEU A 1 209 ? -21.533 5.985 -18.564 1.00 42.69 209 LEU A CA 1
ATOM 1650 C C . LEU A 1 209 ? -22.149 5.163 -19.711 1.00 42.69 209 LEU A C 1
ATOM 1652 O O . LEU A 1 209 ? -21.648 5.214 -20.830 1.00 42.69 209 LEU A O 1
ATOM 1656 N N . CYS A 1 210 ? -23.297 4.505 -19.515 1.00 43.19 210 CYS A N 1
ATOM 1657 C CA . CYS A 1 210 ? -24.005 3.785 -20.588 1.00 43.19 210 CYS A CA 1
ATOM 1658 C C . CYS A 1 210 ? -24.743 4.694 -21.601 1.00 43.19 210 CYS A C 1
ATOM 1660 O O . CYS A 1 210 ? -25.578 4.207 -22.361 1.00 43.19 210 CYS A O 1
ATOM 1662 N N . LYS A 1 211 ? -24.481 6.010 -21.623 1.00 42.94 211 LYS A N 1
ATOM 1663 C CA . LYS A 1 211 ? -25.201 6.992 -22.461 1.00 42.94 211 LYS A CA 1
ATOM 1664 C C . LYS A 1 211 ? -24.328 7.814 -23.417 1.00 42.94 211 LYS A C 1
ATOM 1666 O O . LYS A 1 211 ? -24.757 8.876 -23.858 1.00 42.94 211 LYS A O 1
ATOM 1671 N N . TRP A 1 212 ? -23.145 7.330 -23.787 1.00 32.84 212 TRP A N 1
ATOM 1672 C CA . TRP A 1 212 ? -22.349 7.949 -24.854 1.00 32.84 212 TRP A CA 1
ATOM 1673 C C . TRP A 1 212 ? -22.281 7.041 -26.092 1.00 32.84 212 TRP A C 1
ATOM 1675 O O . TRP A 1 212 ? -21.752 5.934 -25.998 1.00 32.84 212 TRP A O 1
ATOM 1685 N N . PRO A 1 213 ? -22.797 7.472 -27.261 1.00 40.03 213 PRO A N 1
ATOM 1686 C CA . PRO A 1 213 ? -22.614 6.746 -28.506 1.00 40.03 213 PRO A CA 1
ATOM 1687 C C . PRO A 1 213 ? -21.222 7.076 -29.047 1.00 40.03 213 PRO A C 1
ATOM 1689 O O . PRO A 1 213 ? -20.999 8.119 -29.659 1.00 40.03 213 PRO A O 1
ATOM 1692 N N . VAL A 1 214 ? -20.258 6.194 -28.800 1.00 40.47 214 VAL A N 1
ATOM 1693 C CA . VAL A 1 214 ? -18.930 6.304 -29.403 1.00 40.47 214 VAL A CA 1
ATOM 1694 C C . VAL A 1 214 ? -18.998 5.737 -30.824 1.00 40.47 214 VAL A C 1
ATOM 1696 O O . VAL A 1 214 ? -18.951 4.528 -31.043 1.00 40.47 214 VAL A O 1
ATOM 1699 N N . CYS A 1 215 ? -19.124 6.635 -31.802 1.00 37.72 215 CYS A N 1
ATOM 1700 C CA . CYS A 1 215 ? -18.806 6.372 -33.202 1.00 37.72 215 CYS A CA 1
ATOM 1701 C C . CYS A 1 215 ? -17.309 6.051 -33.331 1.00 37.72 215 CYS A C 1
ATOM 1703 O O . CYS A 1 215 ? -16.484 6.959 -33.368 1.00 37.72 215 CYS A O 1
ATOM 1705 N N . PHE A 1 216 ? -16.957 4.771 -33.447 1.00 32.41 216 PHE A N 1
ATOM 1706 C CA . PHE A 1 216 ? -15.670 4.350 -34.002 1.00 32.41 216 PHE A CA 1
ATOM 1707 C C . PHE A 1 216 ? -15.926 3.688 -35.355 1.00 32.41 216 PHE A C 1
ATOM 1709 O O . PHE A 1 216 ? -16.299 2.520 -35.455 1.00 32.41 216 PHE A O 1
ATOM 1716 N N . THR A 1 217 ? -15.756 4.463 -36.423 1.00 36.62 217 THR A N 1
ATOM 1717 C CA . THR A 1 217 ? -15.644 3.931 -37.780 1.00 36.62 217 THR A CA 1
ATOM 1718 C C . THR A 1 217 ? -14.401 3.050 -37.865 1.00 36.62 217 THR A C 1
ATOM 1720 O O . THR A 1 217 ? -13.276 3.535 -37.762 1.00 36.62 217 THR A O 1
ATOM 1723 N N . LEU A 1 218 ? -14.625 1.748 -38.055 1.00 33.75 218 LEU A N 1
ATOM 1724 C CA . LEU A 1 218 ? -13.617 0.752 -38.407 1.00 33.75 218 LEU A CA 1
ATOM 1725 C C . LEU A 1 218 ? -12.861 1.184 -39.675 1.00 33.75 218 LEU A C 1
ATOM 1727 O O . LEU A 1 218 ? -13.381 1.088 -40.787 1.00 33.75 218 LEU A O 1
ATOM 1731 N N . VAL A 1 219 ? -11.608 1.605 -39.516 1.00 34.00 219 VAL A N 1
ATOM 1732 C CA . VAL A 1 219 ? -10.649 1.687 -40.621 1.00 34.00 219 VAL A CA 1
ATOM 1733 C C . VAL A 1 219 ? -10.180 0.261 -40.921 1.00 34.00 219 VAL A C 1
ATOM 1735 O O . VAL A 1 219 ? -9.376 -0.312 -40.189 1.00 34.00 219 VAL A O 1
ATOM 1738 N N . LYS A 1 220 ? -10.719 -0.342 -41.988 1.00 41.31 220 LYS A N 1
ATOM 1739 C CA . LYS A 1 220 ? -10.184 -1.576 -42.584 1.00 41.31 220 LYS A CA 1
ATOM 1740 C C . LYS A 1 220 ? -8.826 -1.268 -43.223 1.00 41.31 220 LYS A C 1
ATOM 1742 O O . LYS A 1 220 ? -8.777 -0.509 -44.187 1.00 41.31 220 LYS A O 1
ATOM 1747 N N . PHE A 1 221 ? -7.758 -1.895 -42.737 1.00 31.55 221 PHE A N 1
ATOM 1748 C CA . PHE A 1 221 ? -6.486 -1.978 -43.461 1.00 31.55 221 PHE A CA 1
ATOM 1749 C C . PHE A 1 221 ? -6.439 -3.257 -44.319 1.00 31.55 221 PHE A C 1
ATOM 1751 O O . PHE A 1 221 ? -6.905 -4.304 -43.861 1.00 31.55 221 PHE A O 1
ATOM 1758 N N . PRO A 1 222 ? -5.914 -3.190 -45.558 1.00 46.00 222 PRO A N 1
ATOM 1759 C CA . PRO A 1 222 ? -5.787 -4.340 -46.440 1.00 46.00 222 PRO A CA 1
ATOM 1760 C C . PRO A 1 222 ? -4.592 -5.207 -46.032 1.00 46.00 222 PRO A C 1
ATOM 1762 O O . PRO A 1 222 ? -3.516 -4.707 -45.712 1.00 46.00 222 PRO A O 1
ATOM 1765 N N . THR A 1 223 ? -4.793 -6.518 -46.078 1.00 41.69 223 THR A N 1
ATOM 1766 C CA . THR A 1 223 ? -3.738 -7.528 -45.990 1.00 41.69 223 THR A CA 1
ATOM 1767 C C . THR A 1 223 ? -2.841 -7.469 -47.228 1.00 41.69 223 THR A C 1
ATOM 1769 O O . THR A 1 223 ? -3.329 -7.674 -48.342 1.00 41.69 223 THR A O 1
ATOM 1772 N N . MET A 1 224 ? -1.545 -7.243 -47.015 1.00 37.53 224 MET A N 1
ATOM 1773 C CA . MET A 1 224 ? -0.449 -7.701 -47.872 1.00 37.53 224 MET A CA 1
ATOM 1774 C C . MET A 1 224 ? 0.587 -8.402 -47.004 1.00 37.53 224 MET A C 1
ATOM 1776 O O . MET A 1 224 ? 0.844 -7.891 -45.891 1.00 37.53 224 MET A O 1
#

Mean predicted aligned error: 19.66 Å

Organism: Salix viminalis (NCBI:txid40686)

Solvent-accessible surface area (backbone atoms only — not comparable to full-atom values): 13396 Å² total; per-residue (Å²): 110,71,70,57,54,53,51,47,55,50,53,55,54,44,57,76,72,41,92,83,57,66,71,64,63,56,53,58,50,50,55,51,49,53,54,51,50,53,49,51,49,53,51,51,53,53,49,52,54,50,52,52,53,50,51,52,51,53,49,50,52,51,49,56,49,50,52,52,55,49,51,5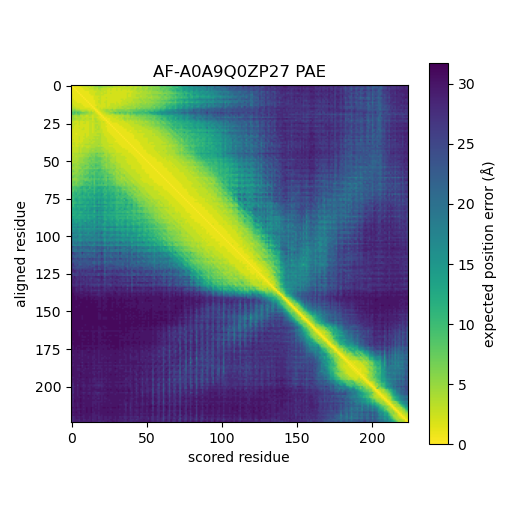5,48,52,53,49,49,54,51,49,52,56,50,48,51,52,51,52,54,52,53,50,52,52,48,49,53,51,50,52,50,52,50,54,50,48,56,52,50,51,52,52,50,51,56,52,49,51,52,52,52,49,52,51,51,52,51,51,51,52,50,50,56,50,53,60,61,55,73,77,54,97,69,94,76,80,91,72,80,89,81,78,83,84,70,84,75,82,68,82,64,64,71,66,52,64,63,56,66,70,64,71,68,66,70,65,60,57,62,55,51,56,55,49,51,53,54,50,52,53,49,53,54,56,56,53,57,63,69,74,55,60,84,79,59,68,74,68,65,83,75,68,88,79,85,74,82,82,80,83,76,85,92,126

Sequence (224 aa):
MEALLSQFALLSSQACQDKNFDPSSIDDLLKLFEIEAYKSWAEMECEQVKEVKQAEVAMQQAEDYLDSVMEDAMDEFTRFEVELERMARNELGDLEKTAESARNMGNLMEKAAAIASTKYMEAALNSATASMKTASKGLSTKKTQNFRRISEIDIPIQTSNGLKFLRQLTFSNATFKGVIKHQFYLAVVLRTLLETEAWAMSNEQKLRLCKWPVCFTLVKFPTM

Secondary structure (DSSP, 8-state):
-HHHHHHHHHHHHHHHH-TT--THHHHHHHHHHHHHHHHHHHHHHHHHHHHHHHHHHHHHHHHHHHHHHHHHHHHHHHHHHHHHHHHHHHHHHHHHHHHHHHHHHHHHHHHHHHHHHHHHHHHHHHHHHHHHHHHHHHTTS------------------SSHHHHHHHHTT---THHHHHHHHHHHHHHHHHHHHHHHHHS-TTTTTTSTT--------PPPP-

Foldseek 3Di:
DVVLVVVLVVLVVCVVPDPPRDPVVNVVSVVVVVVVVVVVVVVVVVVVVVVVVVVVVVVVVVVVVVVVVVVVVVVVVVVVVVVVVVVVVVVVVVVVVVVVVVVVVVVVVVVVVVVVVVVVVVVVVVVVVVVVVVVVVVVPDDDDDDDDPPDDPPDPPPPVPVVVVVVVVVVPPPVVVVVVVVVVVVVVVVVVVVVVVVVPDDPPCVVVPVPDDDDDDDDDDDDD